Protein AF-A0A0C9XTF6-F1 (afdb_monomer_lite)

Organism: NCBI:txid765257

Secondary structure (DSSP, 8-state):
----HHHHHHHHSPPPPPPPTHHHHTTTS-----------------------------------------------------TTSGGGS-HHHHHHHHHHHHHHHHHHHHT-SS--HHHHHHTHHHHHHHHHHHHHHHTT--PPTTHHHHHHHHHHHHHHHHHHHHHHHHHHHHHHHHHHHTT-S--

Structure (mmCIF, N/CA/C/O backbone):
data_AF-A0A0C9XTF6-F1
#
_entry.id   AF-A0A0C9XTF6-F1
#
loop_
_atom_site.group_PDB
_atom_site.id
_atom_site.type_symbol
_atom_site.label_atom_id
_atom_site.label_alt_id
_atom_site.label_comp_id
_atom_site.label_asym_id
_atom_site.label_entity_id
_atom_site.label_seq_id
_atom_site.pdbx_PDB_ins_code
_atom_site.Cartn_x
_atom_site.Cartn_y
_atom_site.Cartn_z
_atom_site.occupancy
_atom_site.B_iso_or_equiv
_atom_site.auth_seq_id
_atom_site.auth_comp_id
_atom_site.auth_asym_id
_atom_site.auth_atom_id
_atom_site.pdbx_PDB_model_num
ATOM 1 N N . MET A 1 1 ? 44.633 19.145 -16.160 1.00 51.75 1 MET A N 1
ATOM 2 C CA . MET A 1 1 ? 44.221 18.978 -14.750 1.00 51.75 1 MET A CA 1
ATOM 3 C C . MET A 1 1 ? 43.349 17.736 -14.699 1.00 51.75 1 MET A C 1
ATOM 5 O O . MET A 1 1 ? 42.157 17.841 -14.957 1.00 51.75 1 MET A O 1
ATOM 9 N N . ASP A 1 2 ? 43.954 16.570 -14.474 1.00 54.91 2 ASP A N 1
ATOM 10 C CA . ASP A 1 2 ? 43.226 15.300 -14.409 1.00 54.91 2 ASP A CA 1
ATOM 11 C C . ASP A 1 2 ? 42.554 15.157 -13.044 1.00 54.91 2 ASP A C 1
ATOM 13 O O . ASP A 1 2 ? 43.207 15.037 -12.007 1.00 54.91 2 ASP A O 1
ATOM 17 N N . TYR A 1 3 ? 41.225 15.209 -13.042 1.00 59.38 3 TYR A N 1
ATOM 18 C CA . TYR A 1 3 ? 40.410 14.930 -11.868 1.00 59.38 3 TYR A CA 1
ATOM 19 C C . TYR A 1 3 ? 40.175 13.424 -11.776 1.00 59.38 3 TYR A C 1
ATOM 21 O O . TYR A 1 3 ? 39.110 12.929 -12.139 1.00 59.38 3 TYR A O 1
ATOM 29 N N . ASP A 1 4 ? 41.157 12.683 -11.265 1.00 77.31 4 ASP A N 1
ATOM 30 C CA . ASP A 1 4 ? 40.925 11.289 -10.889 1.00 77.31 4 ASP A CA 1
ATOM 31 C C . ASP A 1 4 ? 40.142 11.234 -9.564 1.00 77.31 4 ASP A C 1
ATOM 33 O O . ASP A 1 4 ? 40.674 11.162 -8.448 1.00 77.31 4 ASP A O 1
ATOM 37 N N . VAL A 1 5 ? 38.820 11.327 -9.707 1.00 74.94 5 VAL A N 1
ATOM 38 C CA . VAL A 1 5 ? 37.842 11.236 -8.618 1.00 74.94 5 VAL A CA 1
ATOM 39 C C . VAL A 1 5 ? 37.937 9.880 -7.905 1.00 74.94 5 VAL A C 1
ATOM 41 O O . VAL A 1 5 ? 37.720 9.813 -6.691 1.00 74.94 5 VAL A O 1
ATOM 44 N N . ASN A 1 6 ? 38.337 8.817 -8.613 1.00 70.88 6 ASN A N 1
ATOM 45 C CA . ASN A 1 6 ? 38.471 7.480 -8.042 1.00 70.88 6 ASN A CA 1
ATOM 46 C C . ASN A 1 6 ? 39.688 7.382 -7.123 1.00 70.88 6 ASN A C 1
ATOM 48 O O . ASN A 1 6 ? 39.554 6.885 -6.002 1.00 70.88 6 ASN A O 1
ATOM 52 N N . ALA A 1 7 ? 40.838 7.929 -7.521 1.00 73.00 7 ALA A N 1
ATOM 53 C CA . ALA A 1 7 ? 42.021 7.984 -6.660 1.00 73.00 7 ALA A CA 1
ATOM 54 C C . ALA A 1 7 ? 41.742 8.757 -5.358 1.00 73.00 7 ALA A C 1
ATOM 56 O O . ALA A 1 7 ? 42.128 8.333 -4.262 1.00 73.00 7 ALA A O 1
ATOM 57 N N . ARG A 1 8 ? 40.993 9.864 -5.452 1.00 73.69 8 ARG A N 1
ATOM 58 C CA . ARG A 1 8 ? 40.618 10.686 -4.291 1.00 73.69 8 ARG A CA 1
ATOM 59 C C . ARG A 1 8 ? 39.606 10.003 -3.368 1.00 73.69 8 ARG A C 1
ATOM 61 O O . ARG A 1 8 ? 39.658 10.188 -2.153 1.00 73.69 8 ARG A O 1
ATOM 68 N N . HIS A 1 9 ? 38.683 9.220 -3.921 1.00 75.81 9 HIS A N 1
ATOM 69 C CA . HIS A 1 9 ? 37.749 8.428 -3.124 1.00 75.81 9 HIS A CA 1
ATOM 70 C C . HIS A 1 9 ? 38.474 7.286 -2.396 1.00 75.81 9 HIS A C 1
ATOM 72 O O . HIS A 1 9 ? 38.268 7.074 -1.200 1.00 75.81 9 HIS A O 1
ATOM 78 N N . GLN A 1 10 ? 39.375 6.587 -3.093 1.00 73.94 10 GLN A N 1
ATOM 79 C CA . GLN A 1 10 ? 40.149 5.487 -2.523 1.00 73.94 10 GLN A CA 1
ATOM 80 C C . GLN A 1 10 ? 41.095 5.938 -1.408 1.00 73.94 10 GLN A C 1
ATOM 82 O O . GLN A 1 10 ? 41.309 5.168 -0.479 1.00 73.94 10 GLN A O 1
ATOM 87 N N . SER A 1 11 ? 41.642 7.158 -1.457 1.00 72.50 11 SER A N 1
ATOM 88 C CA . SER A 1 11 ? 42.519 7.673 -0.397 1.00 72.50 11 SER A CA 1
ATOM 89 C C . SER A 1 11 ? 41.767 8.075 0.876 1.00 72.50 11 SER A C 1
ATOM 91 O O . SER A 1 11 ? 42.278 7.857 1.971 1.00 72.50 11 SER A O 1
ATOM 93 N N . ARG A 1 12 ? 40.542 8.610 0.759 1.00 75.06 12 ARG A N 1
ATOM 94 C CA . ARG A 1 12 ? 39.731 9.025 1.923 1.00 75.06 12 ARG A CA 1
ATOM 95 C C . ARG A 1 12 ? 39.052 7.861 2.639 1.00 75.06 12 ARG A C 1
ATOM 97 O O . ARG A 1 12 ? 38.836 7.953 3.841 1.00 75.06 12 ARG A O 1
ATOM 104 N N . ASN A 1 13 ? 38.726 6.789 1.917 1.00 76.62 13 ASN A N 1
ATOM 105 C CA . ASN A 1 13 ? 37.876 5.709 2.424 1.00 76.62 13 ASN A CA 1
ATOM 106 C C . ASN A 1 13 ? 38.614 4.380 2.656 1.00 76.62 13 ASN A C 1
ATOM 108 O O . ASN A 1 13 ? 37.967 3.334 2.761 1.00 76.62 13 ASN A O 1
ATOM 112 N N . ARG A 1 14 ? 39.953 4.378 2.762 1.00 70.00 14 ARG A N 1
ATOM 113 C CA . ARG A 1 14 ? 40.660 3.166 3.203 1.00 70.00 14 ARG A CA 1
ATOM 114 C C . ARG A 1 14 ? 40.270 2.861 4.645 1.00 70.00 14 ARG A C 1
ATOM 116 O O . ARG A 1 14 ? 40.493 3.665 5.546 1.00 70.00 14 ARG A O 1
ATOM 123 N N . ARG A 1 15 ? 39.697 1.677 4.859 1.00 74.12 15 ARG A N 1
ATOM 124 C CA . ARG A 1 15 ? 39.574 1.107 6.202 1.00 74.12 15 ARG A CA 1
ATOM 125 C C . ARG A 1 15 ? 40.988 0.921 6.768 1.00 74.12 15 ARG A C 1
ATOM 127 O O . ARG A 1 15 ? 41.881 0.574 5.992 1.00 74.12 15 ARG A O 1
ATOM 134 N N . PRO A 1 16 ? 41.205 1.122 8.078 1.00 69.50 16 PRO A N 1
ATOM 135 C CA . PRO A 1 16 ? 42.443 0.703 8.716 1.00 69.50 16 PRO A CA 1
ATOM 136 C C . PRO A 1 16 ? 42.706 -0.756 8.348 1.00 69.50 16 PRO A C 1
ATOM 138 O O . PRO A 1 16 ? 41.824 -1.603 8.520 1.00 69.50 16 PRO A O 1
ATOM 141 N N . CYS A 1 17 ? 43.878 -1.038 7.780 1.00 67.31 17 CYS A N 1
ATOM 142 C CA . CYS A 1 17 ? 44.281 -2.418 7.570 1.00 67.31 17 CYS A CA 1
ATOM 143 C C . CYS A 1 17 ? 44.294 -3.111 8.938 1.00 67.31 17 CYS A C 1
ATOM 145 O O . CYS A 1 17 ? 44.789 -2.515 9.902 1.00 67.31 17 CYS A O 1
ATOM 147 N N . PRO A 1 18 ? 43.757 -4.337 9.053 1.00 64.44 18 PRO A N 1
ATOM 148 C CA . PRO A 1 18 ? 43.998 -5.129 10.246 1.00 64.44 18 PRO A CA 1
ATOM 149 C C . PRO A 1 18 ? 45.519 -5.245 10.454 1.00 64.44 18 PRO A C 1
ATOM 151 O O . PRO A 1 18 ? 46.263 -5.261 9.464 1.00 64.44 18 PRO A O 1
ATOM 154 N N . PRO A 1 19 ? 45.994 -5.271 11.711 1.00 70.38 19 PRO A N 1
ATOM 155 C CA . PRO A 1 19 ? 47.417 -5.411 11.993 1.00 70.38 19 PRO A CA 1
ATOM 156 C C . PRO A 1 19 ? 47.971 -6.643 11.274 1.00 70.38 19 PRO A C 1
ATOM 158 O O . PRO A 1 19 ? 47.278 -7.655 11.125 1.00 70.38 19 PRO A O 1
ATOM 161 N N . SER A 1 20 ? 49.209 -6.540 10.787 1.00 62.06 20 SER A N 1
ATOM 162 C CA . SER A 1 20 ? 49.871 -7.653 10.116 1.00 62.06 20 SER A CA 1
ATOM 163 C C . SER A 1 20 ? 49.918 -8.873 11.050 1.00 62.06 20 SER A C 1
ATOM 165 O O . SER A 1 20 ? 50.109 -8.697 12.256 1.00 62.06 20 SER A O 1
ATOM 167 N N . PRO A 1 21 ? 49.787 -10.107 10.527 1.00 59.50 21 PRO A N 1
ATOM 168 C CA . PRO A 1 21 ? 49.774 -11.333 11.337 1.00 59.50 21 PRO A CA 1
ATOM 169 C C . PRO A 1 21 ? 50.987 -11.480 12.265 1.00 59.50 21 PRO A C 1
ATOM 171 O O . PRO A 1 21 ? 50.897 -12.124 13.302 1.00 59.50 21 PRO A O 1
ATOM 174 N N . THR A 1 22 ? 52.097 -10.819 11.931 1.00 58.00 22 THR A N 1
ATOM 175 C CA . THR A 1 22 ? 53.318 -10.730 12.739 1.00 58.00 22 THR A CA 1
ATOM 176 C C . THR A 1 22 ? 53.079 -10.175 14.147 1.00 58.00 22 THR A C 1
ATOM 178 O O . THR A 1 22 ? 53.807 -10.527 15.060 1.00 58.00 22 THR A O 1
ATOM 181 N N . TYR A 1 23 ? 52.045 -9.351 14.352 1.00 56.00 23 TYR A N 1
ATOM 182 C CA . TYR A 1 23 ? 51.725 -8.772 15.664 1.00 56.00 23 TYR A CA 1
ATOM 183 C C . TYR A 1 23 ? 51.076 -9.778 16.635 1.00 56.00 23 TYR A C 1
ATOM 185 O O . TYR A 1 23 ? 50.943 -9.496 17.823 1.00 56.00 23 TYR A O 1
ATOM 193 N N . LEU A 1 24 ? 50.637 -10.945 16.147 1.00 52.25 24 LEU A N 1
ATOM 194 C CA . LEU A 1 24 ? 50.023 -11.982 16.983 1.00 52.25 24 LEU A CA 1
ATOM 195 C C . LEU A 1 24 ? 51.057 -12.953 17.575 1.00 52.25 24 LEU A C 1
ATOM 197 O O . LEU A 1 24 ? 50.807 -13.521 18.638 1.00 52.25 24 LEU A O 1
ATOM 201 N N . GLU A 1 25 ? 52.225 -13.089 16.946 1.00 49.59 25 GLU A N 1
ATOM 202 C CA . GLU A 1 25 ? 53.325 -13.949 17.416 1.00 49.59 25 GLU A CA 1
ATOM 203 C C . GLU A 1 25 ? 53.936 -13.420 18.732 1.00 49.59 25 GLU A C 1
ATOM 205 O O . GLU A 1 25 ? 54.255 -14.198 19.633 1.00 49.59 25 GLU A O 1
ATOM 210 N N . ASP A 1 26 ? 53.964 -12.096 18.919 1.00 47.78 26 ASP A N 1
ATOM 211 C CA . ASP A 1 26 ? 54.495 -11.454 20.134 1.00 47.78 26 ASP A CA 1
ATOM 212 C C . ASP A 1 26 ? 53.592 -11.624 21.373 1.00 47.78 26 ASP A C 1
ATOM 214 O O . ASP A 1 26 ? 53.994 -11.295 22.487 1.00 47.78 26 ASP A O 1
ATOM 218 N N . THR A 1 27 ? 52.377 -12.170 21.224 1.00 49.31 27 THR A N 1
ATOM 219 C CA . THR A 1 27 ? 51.491 -12.464 22.371 1.00 49.31 27 THR A CA 1
ATOM 220 C C . THR A 1 27 ? 51.631 -13.885 22.918 1.00 49.31 27 THR A C 1
ATOM 222 O O . THR A 1 27 ? 51.096 -14.183 23.986 1.00 49.31 27 THR A O 1
ATOM 225 N N . VAL A 1 28 ? 52.375 -14.756 22.226 1.00 53.06 28 VAL A N 1
ATOM 226 C CA . VAL A 1 28 ? 52.620 -16.150 22.642 1.00 53.06 28 VAL A CA 1
ATOM 227 C C . VAL A 1 28 ? 54.013 -16.325 23.270 1.00 53.06 28 VAL A C 1
ATOM 229 O O . VAL A 1 28 ? 54.223 -17.247 24.059 1.00 53.06 28 VAL A O 1
ATOM 232 N N . SER A 1 29 ? 54.943 -15.399 23.023 1.00 48.50 29 SER A N 1
ATOM 233 C CA . SER A 1 29 ? 56.245 -15.347 23.695 1.00 48.50 29 SER A CA 1
ATOM 234 C C . SER A 1 29 ? 56.158 -14.487 24.958 1.00 48.50 29 SER A C 1
ATOM 236 O O . SER A 1 29 ? 56.181 -13.261 24.908 1.00 48.50 29 SER A O 1
ATOM 238 N N . GLY A 1 30 ? 56.016 -15.138 26.112 1.00 52.31 30 GLY A N 1
ATOM 239 C CA . GLY A 1 30 ? 55.885 -14.470 27.399 1.00 52.31 30 GLY A CA 1
ATOM 240 C C . GLY A 1 30 ? 57.085 -13.594 27.762 1.00 52.31 30 GLY A C 1
ATOM 241 O O . GLY A 1 30 ? 58.163 -14.103 28.044 1.00 52.31 30 GLY A O 1
ATOM 242 N N . GLU A 1 31 ? 56.842 -12.295 27.919 1.00 39.69 31 GLU A N 1
ATOM 243 C CA . GLU A 1 31 ? 57.653 -11.434 28.774 1.00 39.69 31 GLU A CA 1
ATOM 244 C C . GLU A 1 31 ? 56.746 -10.511 29.602 1.00 39.69 31 GLU A C 1
ATOM 246 O O . GLU A 1 31 ? 55.901 -9.767 29.103 1.00 39.69 31 GLU A O 1
ATOM 251 N N . LYS A 1 32 ? 56.868 -10.640 30.926 1.00 46.69 32 LYS A N 1
ATOM 252 C CA . LYS A 1 32 ? 56.110 -9.885 31.927 1.00 46.69 32 LYS A CA 1
ATOM 253 C C . LYS A 1 32 ? 56.549 -8.421 31.906 1.00 46.69 32 LYS A C 1
ATOM 255 O O . LYS A 1 32 ? 57.684 -8.133 32.270 1.00 46.69 32 LYS A O 1
ATOM 260 N N . HIS A 1 33 ? 55.618 -7.496 31.674 1.00 38.44 33 HIS A N 1
ATOM 261 C CA . HIS A 1 33 ? 55.797 -6.094 32.060 1.00 38.44 33 HIS A CA 1
ATOM 262 C C . HIS A 1 33 ? 54.637 -5.556 32.914 1.00 38.44 33 HIS A C 1
ATOM 264 O O . HIS A 1 33 ? 53.496 -6.002 32.779 1.00 38.44 33 HIS A O 1
ATOM 270 N N . PRO A 1 34 ? 54.933 -4.650 33.869 1.00 39.91 34 PRO A N 1
ATOM 271 C CA . PRO A 1 34 ? 54.088 -4.413 35.030 1.00 39.91 34 PRO A CA 1
ATOM 272 C C . PRO A 1 34 ? 52.880 -3.530 34.715 1.00 39.91 34 PRO A C 1
ATOM 274 O O . PRO A 1 34 ? 52.977 -2.447 34.137 1.00 39.91 34 PRO A O 1
ATOM 277 N N . SER A 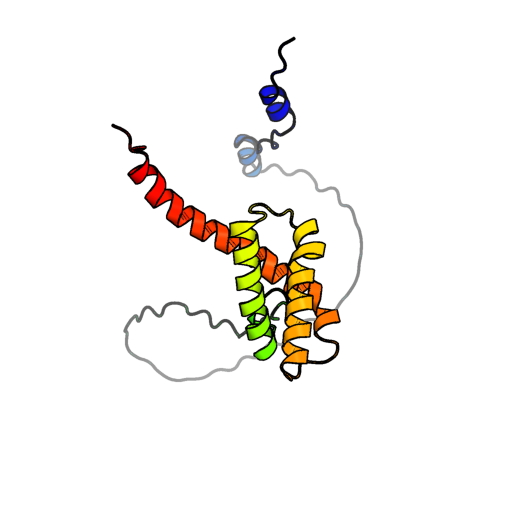1 35 ? 51.729 -3.992 35.191 1.00 35.75 35 SER A N 1
ATOM 278 C CA . SER A 1 35 ? 50.432 -3.336 35.109 1.00 35.75 35 SER A CA 1
ATOM 279 C C . SER A 1 35 ? 50.425 -2.049 35.945 1.00 35.75 35 SER A C 1
ATOM 281 O O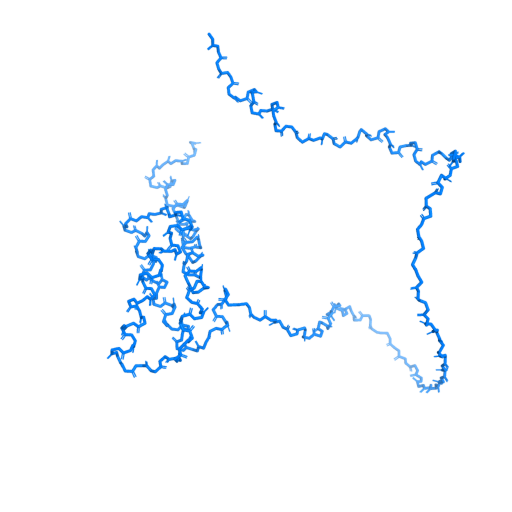 . SER A 1 35 ? 50.508 -2.087 37.176 1.00 35.75 35 SER A O 1
ATOM 283 N N . LYS A 1 36 ? 50.279 -0.888 35.296 1.00 42.84 36 LYS A N 1
ATOM 284 C CA . LYS A 1 36 ? 49.957 0.366 35.992 1.00 42.84 36 LYS A CA 1
ATOM 285 C C . LYS A 1 36 ? 48.475 0.365 36.370 1.00 42.84 36 LYS A C 1
ATOM 287 O O . LYS A 1 36 ? 47.598 0.491 35.523 1.00 42.84 36 LYS A O 1
ATOM 292 N N . LYS A 1 37 ? 48.226 0.209 37.674 1.00 36.38 37 LYS A N 1
ATOM 293 C CA . LYS A 1 37 ? 46.937 0.420 38.345 1.00 36.38 37 LYS A CA 1
ATOM 294 C C . LYS A 1 37 ? 46.408 1.829 38.061 1.00 36.38 37 LYS A C 1
ATOM 296 O O . LYS A 1 37 ? 47.071 2.804 38.403 1.00 36.38 37 LYS A O 1
ATOM 301 N N . LEU A 1 38 ? 45.167 1.923 37.594 1.00 34.56 38 LEU A N 1
ATOM 302 C CA . LEU A 1 38 ? 44.297 3.064 37.869 1.00 34.56 38 LEU A CA 1
ATOM 303 C C . LEU A 1 38 ? 43.118 2.547 38.694 1.00 34.56 38 LEU A C 1
ATOM 305 O O . LEU A 1 38 ? 42.338 1.709 38.252 1.00 34.56 38 LEU A O 1
ATOM 309 N N . ARG A 1 39 ? 43.082 2.989 39.955 1.00 34.00 39 ARG A N 1
ATOM 310 C CA . ARG A 1 39 ? 41.998 2.750 40.908 1.00 34.00 39 ARG A CA 1
ATOM 311 C C . ARG A 1 39 ? 40.767 3.549 40.486 1.00 34.00 39 ARG A C 1
ATOM 313 O O . ARG A 1 39 ? 40.888 4.735 40.204 1.00 34.00 39 ARG A O 1
ATOM 320 N N . SER A 1 40 ? 39.595 2.938 40.596 1.00 33.69 40 SER A N 1
ATOM 321 C CA . SER A 1 40 ? 38.348 3.636 40.911 1.00 33.69 40 SER A CA 1
ATOM 322 C C . SER A 1 40 ? 37.420 2.656 41.629 1.00 33.69 40 SER A C 1
ATOM 324 O O . SER A 1 40 ? 37.159 1.563 41.131 1.00 33.69 40 SER A O 1
ATOM 326 N N . ASN A 1 41 ? 37.023 3.026 42.845 1.00 32.22 41 ASN A N 1
ATOM 327 C CA . ASN A 1 41 ? 36.171 2.266 43.754 1.00 32.22 41 ASN A CA 1
ATOM 328 C C . ASN A 1 41 ? 34.698 2.511 43.410 1.00 32.22 41 ASN A C 1
ATOM 330 O O . ASN A 1 41 ? 34.306 3.672 43.383 1.00 32.22 41 ASN A O 1
ATOM 334 N N . VAL A 1 42 ? 33.871 1.465 43.317 1.00 33.41 42 VAL A N 1
ATOM 335 C CA . VAL A 1 42 ? 32.454 1.531 43.720 1.00 33.41 42 VAL A CA 1
ATOM 336 C C . VAL A 1 42 ? 32.061 0.201 44.373 1.00 33.41 42 VAL A C 1
ATOM 338 O O . VAL A 1 42 ? 32.376 -0.879 43.882 1.00 33.41 42 VAL A O 1
ATOM 341 N N . VAL A 1 43 ? 31.427 0.338 45.533 1.00 32.94 43 VAL A N 1
ATOM 342 C CA . VAL A 1 43 ? 30.951 -0.668 46.491 1.00 32.94 43 VAL A CA 1
ATOM 343 C C . VAL A 1 43 ? 29.559 -1.180 46.100 1.00 32.94 43 VAL A C 1
ATOM 345 O O . VAL A 1 43 ? 28.731 -0.369 45.703 1.00 32.94 43 VAL A O 1
ATOM 348 N N . SER A 1 44 ? 29.299 -2.484 46.276 1.00 35.03 44 SER A N 1
ATOM 349 C CA . SER A 1 44 ? 28.092 -3.092 46.903 1.00 35.03 44 SER A CA 1
ATOM 350 C C . SER A 1 44 ? 28.119 -4.612 46.624 1.00 35.03 44 SER A C 1
ATOM 352 O O . SER A 1 44 ? 28.111 -5.011 45.466 1.00 35.03 44 SER A O 1
ATOM 354 N N . GLN A 1 45 ? 28.515 -5.488 47.554 1.00 31.17 45 GLN A N 1
ATOM 355 C CA . GLN A 1 45 ? 27.740 -6.143 48.627 1.00 31.17 45 GLN A CA 1
ATOM 356 C C . GLN A 1 45 ? 26.554 -7.033 48.181 1.00 31.17 45 GLN A C 1
ATOM 358 O O . GLN A 1 45 ? 25.751 -6.643 47.343 1.00 31.17 45 GLN A O 1
ATOM 363 N N . VAL A 1 46 ? 26.442 -8.174 48.887 1.00 33.22 46 VAL A N 1
ATOM 364 C CA . VAL A 1 46 ? 25.343 -9.169 48.995 1.00 33.22 46 VAL A CA 1
ATOM 365 C C . VAL A 1 46 ? 25.511 -10.419 48.103 1.00 33.22 46 VAL A C 1
ATOM 367 O O . VAL A 1 46 ? 25.271 -10.372 46.907 1.00 33.22 46 VAL A O 1
ATOM 370 N N . GLN A 1 47 ? 26.151 -11.508 48.554 1.00 33.72 47 GLN A N 1
ATOM 371 C CA . GLN A 1 47 ? 25.790 -12.549 49.549 1.00 33.72 47 GLN A CA 1
ATOM 372 C C . GLN A 1 47 ? 25.321 -13.828 48.840 1.00 33.72 47 GLN A C 1
ATOM 374 O O . GLN A 1 47 ? 24.265 -13.868 48.220 1.00 33.72 47 GLN A O 1
ATOM 379 N N . GLY A 1 48 ? 26.144 -14.873 48.929 1.00 28.17 48 GLY A N 1
ATOM 380 C CA . GLY A 1 48 ? 25.803 -16.210 48.460 1.00 28.17 48 GLY A CA 1
ATOM 381 C C . GLY A 1 48 ? 25.118 -17.069 49.525 1.00 28.17 48 GLY A C 1
ATOM 382 O O . GLY A 1 48 ? 24.928 -16.634 50.662 1.00 28.17 48 GLY A O 1
ATOM 383 N N . ARG A 1 49 ? 24.915 -18.335 49.121 1.00 28.31 49 ARG A N 1
ATOM 384 C CA . ARG A 1 49 ? 24.676 -19.559 49.915 1.00 28.31 49 ARG A CA 1
ATOM 385 C C . ARG A 1 49 ? 23.218 -20.047 49.950 1.00 28.31 49 ARG A C 1
ATOM 387 O O . ARG A 1 49 ? 22.387 -19.458 50.624 1.00 28.31 49 ARG A O 1
ATOM 394 N N . LEU A 1 50 ? 22.959 -21.207 49.335 1.00 30.23 50 LEU A N 1
ATOM 395 C CA . LEU A 1 50 ? 22.805 -22.483 50.058 1.00 30.23 50 LEU A CA 1
ATOM 396 C C . LEU A 1 50 ? 22.693 -23.683 49.095 1.00 30.23 50 LEU A C 1
ATOM 398 O O . LEU A 1 50 ? 21.927 -23.669 48.139 1.00 30.23 50 LEU A O 1
ATOM 402 N N . HIS A 1 51 ? 23.501 -24.702 49.396 1.00 30.91 51 HIS A N 1
ATOM 403 C CA . HIS A 1 51 ? 23.361 -26.098 48.980 1.00 30.91 51 HIS A CA 1
ATOM 404 C C . HIS A 1 51 ? 22.142 -26.737 49.667 1.00 30.91 51 HIS A C 1
ATOM 406 O O . HIS A 1 51 ? 21.896 -26.424 50.830 1.00 30.91 51 HIS A O 1
ATOM 412 N N . SER A 1 52 ? 21.495 -27.710 49.020 1.00 34.16 52 SER A N 1
ATOM 413 C CA . SER A 1 52 ? 21.209 -29.007 49.654 1.00 34.16 52 SER A CA 1
ATOM 414 C C . SER A 1 52 ? 20.901 -30.064 48.596 1.00 34.16 52 SER A C 1
ATOM 416 O O . SER A 1 52 ? 20.165 -29.817 47.644 1.00 34.16 52 SER A O 1
ATOM 418 N N . GLU A 1 53 ? 21.522 -31.216 48.793 1.00 36.03 53 GLU A N 1
ATOM 419 C CA . GLU A 1 53 ? 21.392 -32.474 48.067 1.00 36.03 53 GLU A CA 1
ATOM 420 C C . GLU A 1 53 ? 20.178 -33.248 48.604 1.00 36.03 53 GLU A C 1
ATOM 422 O O . GLU A 1 53 ? 19.823 -33.044 49.764 1.00 36.03 53 GLU A O 1
ATOM 427 N N . GLU A 1 54 ? 19.564 -34.117 47.792 1.00 34.00 54 GLU A N 1
ATOM 428 C CA . GLU A 1 54 ? 19.234 -35.502 48.177 1.00 34.00 54 GLU A CA 1
ATOM 429 C C . GLU A 1 54 ? 18.651 -36.314 47.008 1.00 34.00 54 GLU A C 1
ATOM 431 O O . GLU A 1 54 ? 18.155 -35.789 46.012 1.00 34.00 54 GLU A O 1
ATOM 436 N N . ASP A 1 55 ? 18.816 -37.620 47.160 1.00 30.89 55 ASP A N 1
ATOM 437 C CA . ASP A 1 55 ? 19.046 -38.664 46.168 1.00 30.89 55 ASP A CA 1
ATOM 438 C C . ASP A 1 55 ? 17.873 -39.671 46.127 1.00 30.89 55 ASP A C 1
ATOM 440 O O . ASP A 1 55 ? 17.049 -39.689 47.042 1.00 30.89 55 ASP A O 1
ATOM 444 N N . CYS A 1 56 ? 17.864 -40.544 45.109 1.00 33.84 56 CYS A N 1
ATOM 445 C CA . CYS A 1 56 ? 17.427 -41.959 45.113 1.00 33.84 56 CYS A CA 1
ATOM 446 C C . CYS A 1 56 ? 16.554 -42.419 43.919 1.00 33.84 56 CYS A C 1
ATOM 448 O O . CYS A 1 56 ? 15.348 -42.194 43.866 1.00 33.84 56 CYS A O 1
ATOM 450 N N . SER A 1 57 ? 17.187 -43.289 43.118 1.00 32.75 57 SER A N 1
ATOM 451 C CA . SER A 1 57 ? 16.754 -44.669 42.799 1.00 32.75 57 SER A CA 1
ATOM 452 C C . SER A 1 57 ? 15.774 -44.930 41.640 1.00 32.75 57 SER A C 1
ATOM 454 O O . SER A 1 57 ? 14.625 -44.497 41.652 1.00 32.75 57 SER A O 1
ATOM 456 N N . GLY A 1 58 ? 16.212 -45.765 40.682 1.00 32.53 58 GLY A N 1
ATOM 457 C CA . GLY A 1 58 ? 15.343 -46.392 39.676 1.00 32.53 58 GLY A CA 1
ATOM 458 C C . GLY A 1 58 ? 16.058 -46.956 38.439 1.00 32.53 58 GLY A C 1
ATOM 459 O O . GLY A 1 58 ? 16.085 -46.312 37.403 1.00 32.53 58 GLY A O 1
ATOM 460 N N . ASP A 1 59 ? 16.609 -48.154 38.614 1.00 28.22 59 ASP A N 1
ATOM 461 C CA . ASP A 1 59 ? 17.256 -49.145 37.733 1.00 28.22 59 ASP A CA 1
ATOM 462 C C . ASP A 1 59 ? 17.096 -49.147 36.178 1.00 28.22 59 ASP A C 1
ATOM 464 O O . ASP A 1 59 ? 16.166 -48.643 35.555 1.00 28.22 59 ASP A O 1
ATOM 468 N N . SER A 1 60 ? 18.088 -49.818 35.596 1.00 35.75 60 SER A N 1
ATOM 469 C CA . SER A 1 60 ? 18.613 -49.990 34.241 1.00 35.75 60 SER A CA 1
ATOM 470 C C . SER A 1 60 ? 17.723 -50.728 33.222 1.00 35.75 60 SER A C 1
ATOM 472 O O . SER A 1 60 ? 17.132 -51.756 33.527 1.00 35.75 60 SER A O 1
ATOM 474 N N . THR A 1 61 ? 17.773 -50.341 31.937 1.00 31.58 61 THR A N 1
ATOM 475 C CA . THR A 1 61 ? 18.499 -51.063 30.857 1.00 31.58 61 THR A CA 1
ATOM 476 C C . THR A 1 61 ? 18.042 -50.688 29.435 1.00 31.58 61 THR A C 1
ATOM 478 O O . THR A 1 61 ? 16.867 -50.523 29.122 1.00 31.58 61 THR A O 1
ATOM 481 N N . SER A 1 62 ? 19.038 -50.734 28.547 1.00 33.25 62 SER A N 1
ATOM 482 C CA . SER A 1 62 ? 18.979 -51.033 27.110 1.00 33.25 62 SER A CA 1
ATOM 483 C C . SER A 1 62 ? 19.041 -49.868 26.112 1.00 33.25 62 SER A C 1
ATOM 485 O O . SER A 1 62 ? 18.356 -48.853 26.171 1.00 33.25 62 SER A O 1
ATOM 487 N N . LEU A 1 63 ? 19.993 -50.068 25.205 1.00 38.94 63 LEU A N 1
ATOM 488 C CA . LEU A 1 63 ? 20.576 -49.167 24.232 1.00 38.94 63 LEU A CA 1
ATOM 489 C C . LEU A 1 63 ? 19.689 -49.035 22.992 1.00 38.94 63 LEU A C 1
ATOM 491 O O . LEU A 1 63 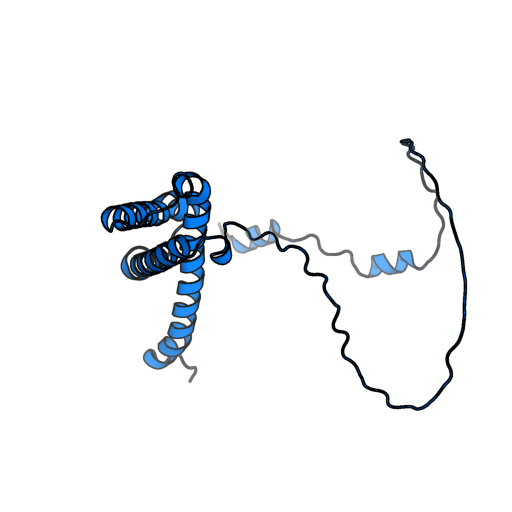? 19.555 -50.007 22.258 1.00 38.94 63 LEU A O 1
ATOM 495 N N . VAL A 1 64 ? 19.240 -47.822 22.664 1.00 37.59 64 VAL A N 1
ATOM 496 C CA . VAL A 1 64 ? 19.118 -47.372 21.267 1.00 37.59 64 VAL A CA 1
ATOM 497 C C . VAL A 1 64 ? 19.479 -45.888 21.227 1.00 37.59 64 VAL A C 1
ATOM 499 O O . VAL A 1 64 ? 18.806 -45.048 21.818 1.00 37.59 64 VAL A O 1
ATOM 502 N N . SER A 1 65 ? 20.586 -45.564 20.555 1.00 40.09 65 SER A N 1
ATOM 503 C CA . SER A 1 65 ? 21.046 -44.190 20.340 1.00 40.09 65 SER A CA 1
ATOM 504 C C . SER A 1 65 ? 20.120 -43.492 19.341 1.00 40.09 65 SER A C 1
ATOM 506 O O . SER A 1 65 ? 20.375 -43.434 18.140 1.00 40.09 65 SER A O 1
ATOM 508 N N . GLU A 1 66 ? 19.003 -42.984 19.849 1.00 36.44 66 GLU A N 1
ATOM 509 C CA . GLU A 1 66 ? 18.108 -42.095 19.128 1.00 36.44 66 GLU A CA 1
ATOM 510 C C . GLU A 1 66 ? 18.787 -40.718 19.078 1.00 36.44 66 GLU A C 1
ATOM 512 O O . GLU A 1 66 ? 18.885 -40.011 20.084 1.00 36.44 66 GLU A O 1
ATOM 517 N N . ARG A 1 67 ? 19.325 -40.334 17.912 1.00 44.62 67 ARG A N 1
ATOM 518 C CA . ARG A 1 67 ? 19.840 -38.976 17.675 1.00 44.62 67 ARG A CA 1
ATOM 519 C C . ARG A 1 67 ? 18.672 -37.988 17.703 1.00 44.62 67 ARG A C 1
ATOM 521 O O . ARG A 1 67 ? 18.196 -37.538 16.664 1.00 44.62 67 ARG A O 1
ATOM 528 N N . ARG A 1 68 ? 18.209 -37.637 18.903 1.00 39.75 68 ARG A N 1
ATOM 529 C CA . ARG A 1 68 ? 17.278 -36.533 19.122 1.00 39.75 68 ARG A CA 1
ATOM 530 C C . ARG A 1 68 ? 18.008 -35.238 18.807 1.00 39.75 68 ARG A C 1
ATOM 532 O O . ARG A 1 68 ? 18.891 -34.801 19.544 1.00 39.75 68 ARG A O 1
ATOM 539 N N . GLY A 1 69 ? 17.640 -34.647 17.671 1.00 44.12 69 GLY A N 1
ATOM 540 C CA . GLY A 1 69 ? 17.978 -33.272 17.346 1.00 44.12 69 GLY A CA 1
ATOM 541 C C . GLY A 1 69 ? 17.636 -32.388 18.539 1.00 44.12 69 GLY A C 1
ATOM 542 O O . GLY A 1 69 ? 16.541 -32.477 19.098 1.00 44.12 69 GLY A O 1
ATOM 543 N N . LYS A 1 70 ? 18.610 -31.582 18.959 1.00 45.25 70 LYS A N 1
ATOM 544 C CA . LYS A 1 70 ? 18.454 -30.571 20.000 1.00 45.25 70 LYS A CA 1
ATOM 545 C C . LYS A 1 70 ? 17.431 -29.541 19.521 1.00 45.25 70 LYS A C 1
ATOM 547 O O . LYS A 1 70 ? 17.798 -28.507 18.977 1.00 45.25 70 LYS A O 1
ATOM 552 N N . TYR A 1 71 ? 16.149 -29.817 19.726 1.00 44.91 71 TYR A N 1
ATOM 553 C CA . TYR A 1 71 ? 15.160 -28.762 19.837 1.00 44.91 71 TYR A CA 1
ATOM 554 C C . TYR A 1 71 ? 15.461 -28.060 21.153 1.00 44.91 71 TYR A C 1
ATOM 556 O O . TYR A 1 71 ? 15.102 -28.532 22.233 1.00 44.91 71 TYR A O 1
ATOM 564 N N . SER A 1 72 ? 16.182 -26.946 21.072 1.00 54.28 72 SER A N 1
ATOM 565 C CA . SER A 1 72 ? 16.111 -25.940 22.114 1.00 54.28 72 SER A CA 1
ATOM 566 C C . SER A 1 72 ? 14.632 -25.593 22.265 1.00 54.28 72 SER A C 1
ATOM 568 O O . SER A 1 72 ? 14.022 -25.002 21.377 1.00 54.28 72 SER A O 1
ATOM 570 N N . ARG A 1 73 ? 14.037 -26.007 23.388 1.00 46.81 73 ARG A N 1
ATOM 571 C CA . ARG A 1 73 ? 12.829 -25.379 23.914 1.00 46.81 73 ARG A CA 1
ATOM 572 C C . ARG A 1 73 ? 13.191 -23.917 24.144 1.00 46.81 73 ARG A C 1
ATOM 574 O O . ARG A 1 73 ? 13.677 -23.552 25.208 1.00 46.81 73 ARG A O 1
ATOM 581 N N . THR A 1 74 ? 13.007 -23.086 23.128 1.00 48.00 74 THR A N 1
ATOM 582 C CA . THR A 1 74 ? 12.825 -21.663 23.340 1.00 48.00 74 THR A CA 1
ATOM 583 C C . THR A 1 74 ? 11.517 -21.545 24.103 1.00 48.00 74 THR A C 1
ATOM 585 O O . THR A 1 74 ? 10.425 -21.735 23.567 1.00 48.00 74 THR A O 1
ATOM 588 N N . THR A 1 75 ? 11.628 -21.299 25.407 1.00 49.44 75 THR A N 1
ATOM 589 C CA . THR A 1 75 ? 10.585 -20.623 26.173 1.00 49.44 75 THR A CA 1
ATOM 590 C C . THR A 1 75 ? 10.080 -19.501 25.275 1.00 49.44 75 THR A C 1
ATOM 592 O O . THR A 1 75 ? 10.909 -18.758 24.745 1.00 49.44 75 THR A O 1
ATOM 595 N N . LYS A 1 76 ? 8.769 -19.438 25.006 1.00 53.47 76 LYS A N 1
ATOM 596 C CA . LYS A 1 76 ? 8.183 -18.341 24.232 1.00 53.47 76 LYS A CA 1
ATOM 597 C C . LYS A 1 76 ? 8.526 -17.057 24.981 1.00 53.47 76 LYS A C 1
ATOM 599 O O . LYS A 1 76 ? 7.845 -16.704 25.935 1.00 53.47 76 LYS A O 1
ATOM 604 N N . ALA A 1 77 ? 9.637 -16.425 24.610 1.00 57.00 77 ALA A N 1
ATOM 605 C CA . ALA A 1 77 ? 9.865 -15.038 24.932 1.00 57.00 77 ALA A CA 1
ATOM 606 C C . ALA A 1 77 ? 8.645 -14.333 24.361 1.00 57.00 77 ALA A C 1
ATOM 608 O O . ALA A 1 77 ? 8.291 -14.577 23.205 1.00 57.00 77 ALA A O 1
ATOM 609 N N . ASP A 1 78 ? 7.955 -13.579 25.201 1.00 56.59 78 ASP A N 1
ATOM 610 C CA . ASP A 1 78 ? 6.855 -12.741 24.769 1.00 56.59 78 ASP A CA 1
ATOM 611 C C . ASP A 1 78 ? 7.419 -11.800 23.697 1.00 56.59 78 ASP A C 1
ATOM 613 O O . ASP A 1 78 ? 8.198 -10.887 23.984 1.00 56.59 78 ASP A O 1
ATOM 617 N N . VAL A 1 79 ? 7.203 -12.148 22.424 1.00 66.50 79 VAL A N 1
ATOM 618 C CA . VAL A 1 79 ? 7.762 -11.395 21.307 1.00 66.50 79 VAL A CA 1
ATOM 619 C C . VAL A 1 79 ? 6.930 -10.134 21.240 1.00 66.50 79 VAL A C 1
ATOM 621 O O . VAL A 1 79 ? 5.824 -10.153 20.708 1.00 66.50 79 VAL A O 1
ATOM 624 N N . VAL A 1 80 ? 7.464 -9.046 21.791 1.00 74.00 80 VAL A N 1
ATOM 625 C CA . VAL A 1 80 ? 6.846 -7.723 21.705 1.00 74.00 80 VAL A CA 1
ATOM 626 C C . VAL A 1 80 ? 6.677 -7.378 20.225 1.00 74.00 80 VAL A C 1
ATOM 628 O O . VAL A 1 80 ? 7.643 -7.063 19.522 1.00 74.00 80 VAL A O 1
ATOM 631 N N . VAL A 1 81 ? 5.444 -7.494 19.731 1.00 76.56 81 VAL A N 1
ATOM 632 C CA . VAL A 1 81 ? 5.110 -7.229 18.332 1.00 76.56 81 VAL A CA 1
ATOM 633 C C . VAL A 1 81 ? 5.257 -5.731 18.092 1.00 76.56 81 VAL A C 1
ATOM 635 O O . VAL A 1 81 ? 4.651 -4.910 18.777 1.00 76.56 81 VAL A O 1
ATOM 638 N N . ARG A 1 82 ? 6.107 -5.351 17.133 1.00 84.00 82 ARG A N 1
ATOM 639 C CA . ARG A 1 82 ? 6.364 -3.937 16.839 1.00 84.00 82 ARG A CA 1
ATOM 640 C C . ARG A 1 82 ? 5.265 -3.375 15.927 1.00 84.00 82 ARG A C 1
ATOM 642 O O . ARG A 1 82 ? 4.909 -4.053 14.959 1.00 84.00 82 ARG A O 1
ATOM 649 N N . PRO A 1 83 ? 4.862 -2.100 16.100 1.00 83.81 83 PRO A N 1
ATOM 650 C CA . PRO A 1 83 ? 3.905 -1.412 15.222 1.00 83.81 83 PRO A CA 1
ATOM 651 C C . PRO A 1 83 ? 4.315 -1.313 13.747 1.00 83.81 83 PRO A C 1
ATOM 653 O O . PRO A 1 83 ? 3.560 -0.837 12.913 1.00 83.81 83 PRO A O 1
ATOM 656 N N . THR A 1 84 ? 5.527 -1.737 13.396 1.00 84.25 84 THR A N 1
ATOM 657 C CA . THR A 1 84 ? 6.027 -1.798 12.018 1.00 84.25 84 THR A CA 1
ATOM 658 C C . THR A 1 84 ? 5.677 -3.108 11.309 1.00 84.25 84 THR A C 1
ATOM 660 O O . THR A 1 84 ? 6.140 -3.340 10.195 1.00 84.25 84 THR A O 1
ATOM 663 N N . THR A 1 85 ? 4.920 -3.995 11.955 1.00 87.69 85 THR A N 1
ATOM 664 C CA . THR A 1 85 ? 4.498 -5.286 11.401 1.00 87.69 85 THR A CA 1
ATOM 665 C C . THR A 1 85 ? 2.980 -5.361 11.355 1.00 87.69 85 THR A C 1
ATOM 667 O O . THR A 1 85 ? 2.325 -4.914 12.288 1.00 87.69 85 THR A O 1
ATOM 670 N N . LEU A 1 86 ? 2.413 -5.948 10.294 1.00 89.06 86 LEU A N 1
ATOM 671 C CA . LEU A 1 86 ? 0.954 -6.074 10.157 1.00 89.06 86 LEU A CA 1
ATOM 672 C C . LEU A 1 86 ? 0.317 -6.843 11.324 1.00 89.06 86 LEU A C 1
ATOM 674 O O . LEU A 1 86 ? -0.775 -6.496 11.740 1.00 89.06 86 LEU A O 1
ATOM 678 N N . ALA A 1 87 ? 1.025 -7.814 11.908 1.00 88.94 87 ALA A N 1
ATOM 679 C CA . ALA A 1 87 ? 0.548 -8.592 13.053 1.00 88.94 87 ALA A CA 1
ATOM 680 C C . ALA A 1 87 ? 0.286 -7.760 14.325 1.00 88.94 87 ALA A C 1
ATOM 682 O O . ALA A 1 87 ? -0.352 -8.259 15.245 1.00 88.94 87 ALA A O 1
ATOM 683 N N . PHE A 1 88 ? 0.784 -6.519 14.394 1.00 92.06 88 PHE A N 1
ATOM 684 C CA . PHE A 1 88 ? 0.458 -5.584 15.473 1.00 92.06 88 PHE A CA 1
ATOM 685 C C . PHE A 1 88 ? -0.988 -5.076 15.390 1.00 92.06 88 PHE A C 1
ATOM 687 O O . PHE A 1 88 ? -1.575 -4.704 16.398 1.00 92.06 88 PHE A O 1
ATOM 694 N N . PHE A 1 89 ? -1.549 -5.021 14.185 1.00 93.19 89 PHE A N 1
ATOM 695 C CA . PHE A 1 89 ? -2.798 -4.330 13.907 1.00 93.19 89 PHE A CA 1
ATOM 696 C C . PHE A 1 89 ? -3.991 -5.278 14.006 1.00 93.19 89 PHE A C 1
ATOM 698 O O . PHE A 1 89 ? -3.920 -6.432 13.580 1.00 93.19 89 PHE A O 1
ATOM 705 N N . GLY A 1 90 ? -5.117 -4.768 14.510 1.00 94.25 90 GLY A N 1
ATOM 706 C CA . GLY A 1 90 ? -6.382 -5.500 14.502 1.00 94.25 90 GLY A CA 1
ATOM 707 C C . GLY A 1 90 ? -6.828 -5.893 13.080 1.00 94.25 90 GLY A C 1
ATOM 708 O O . GLY A 1 90 ? -6.352 -5.318 12.095 1.00 94.25 90 GLY A O 1
ATOM 709 N N . PRO A 1 91 ? -7.760 -6.853 12.928 1.00 95.31 91 PRO A N 1
ATOM 710 C CA . PRO A 1 91 ? -8.165 -7.372 11.618 1.00 95.31 91 PRO A CA 1
ATOM 711 C C . PRO A 1 91 ? -8.657 -6.299 10.639 1.00 95.31 91 PRO A C 1
ATOM 713 O O . PRO A 1 91 ? -8.314 -6.338 9.457 1.00 95.31 91 PRO A O 1
ATOM 716 N N . LEU A 1 92 ? -9.422 -5.318 11.129 1.00 96.31 92 LEU A N 1
ATOM 717 C CA . LEU A 1 92 ? -9.952 -4.235 10.301 1.00 96.31 92 LEU A CA 1
ATOM 718 C C . LEU A 1 92 ? -8.830 -3.322 9.781 1.00 96.31 92 LEU A C 1
ATOM 720 O O . LEU A 1 92 ? -8.756 -3.052 8.583 1.00 96.31 92 LEU A O 1
ATOM 724 N N . TRP A 1 93 ? -7.893 -2.949 10.656 1.00 97.00 93 TRP A N 1
ATOM 725 C CA . TRP A 1 93 ? -6.687 -2.207 10.288 1.00 97.00 93 TRP A CA 1
ATOM 726 C C . TRP A 1 93 ? -5.799 -2.986 9.314 1.00 97.00 93 TRP A C 1
ATOM 728 O O . TRP A 1 93 ? -5.268 -2.404 8.373 1.00 97.00 93 TRP A O 1
ATOM 738 N N . CYS A 1 94 ? -5.663 -4.304 9.482 1.00 96.31 94 CYS A N 1
ATOM 739 C CA . CYS A 1 94 ? -4.941 -5.149 8.530 1.00 96.31 94 CYS A CA 1
ATOM 740 C C . CYS A 1 94 ? -5.571 -5.113 7.133 1.00 96.31 94 CYS A C 1
ATOM 742 O O . CYS A 1 94 ? -4.845 -5.020 6.142 1.00 96.31 94 CYS A O 1
ATOM 744 N N . LYS A 1 95 ? -6.906 -5.171 7.047 1.00 97.06 95 LYS A N 1
ATOM 745 C CA . LYS A 1 95 ? -7.636 -5.080 5.777 1.00 97.06 95 LYS A CA 1
ATOM 746 C C . LYS A 1 95 ? -7.418 -3.718 5.112 1.00 97.06 95 LYS A C 1
ATOM 748 O O . LYS A 1 95 ? -7.012 -3.673 3.951 1.00 97.06 95 LYS A O 1
ATOM 753 N N . LEU A 1 96 ? -7.574 -2.637 5.880 1.00 97.81 96 LEU A N 1
ATOM 754 C CA . LEU A 1 96 ? -7.317 -1.268 5.429 1.00 97.81 96 LEU A CA 1
ATOM 755 C C . LEU A 1 96 ? -5.886 -1.119 4.903 1.00 97.81 96 LEU A C 1
ATOM 757 O O . LEU A 1 96 ? -5.681 -0.644 3.789 1.00 97.81 96 LEU A O 1
ATOM 761 N N . LEU A 1 97 ? -4.890 -1.577 5.666 1.00 97.94 97 LEU A N 1
ATOM 762 C CA . LEU A 1 97 ? -3.482 -1.524 5.267 1.00 97.94 97 LEU A CA 1
ATOM 763 C C . LEU A 1 97 ? -3.190 -2.385 4.034 1.00 97.94 97 LEU A C 1
ATOM 765 O O . LEU A 1 97 ? -2.322 -2.026 3.243 1.00 97.94 97 LEU A O 1
ATOM 769 N N . GLY A 1 98 ? -3.900 -3.498 3.844 1.00 97.69 98 GLY A N 1
ATOM 770 C CA . GLY A 1 98 ? -3.820 -4.310 2.630 1.00 97.69 98 GLY A CA 1
ATOM 771 C C . GLY A 1 98 ? -4.285 -3.548 1.386 1.00 97.69 98 GLY A C 1
ATOM 772 O O . GLY A 1 98 ? -3.572 -3.514 0.385 1.00 97.69 98 GLY A O 1
ATOM 773 N N . GLU A 1 99 ? -5.436 -2.877 1.464 1.00 98.19 99 GLU A N 1
ATOM 774 C CA . GLU A 1 99 ? -5.941 -2.017 0.382 1.00 98.19 99 GLU A CA 1
ATOM 775 C C . GLU A 1 99 ? -5.018 -0.813 0.134 1.00 98.19 99 GLU A C 1
ATOM 777 O O . GLU A 1 99 ? -4.689 -0.495 -1.011 1.00 98.19 99 GLU A O 1
ATOM 782 N N . ALA A 1 100 ? -4.529 -0.185 1.204 1.00 98.31 100 ALA A N 1
ATOM 783 C CA . ALA A 1 100 ? -3.604 0.940 1.133 1.00 98.31 100 ALA A CA 1
ATOM 784 C C . ALA A 1 100 ? -2.273 0.553 0.461 1.00 98.31 100 ALA A C 1
ATOM 786 O O . ALA A 1 100 ? -1.751 1.299 -0.367 1.00 98.31 100 ALA A O 1
ATOM 787 N N . LYS A 1 101 ? -1.742 -0.640 0.760 1.00 97.94 101 LYS A N 1
ATOM 788 C CA . LYS A 1 101 ? -0.567 -1.197 0.076 1.00 97.94 101 LYS A CA 1
ATOM 789 C C . LYS A 1 101 ? -0.808 -1.367 -1.416 1.00 97.94 101 LYS A C 1
ATOM 791 O O . LYS A 1 101 ? 0.025 -0.932 -2.201 1.00 97.94 101 LYS A O 1
ATOM 796 N N . ALA A 1 102 ? -1.942 -1.943 -1.812 1.00 98.00 102 ALA A N 1
ATOM 797 C CA . ALA A 1 102 ? -2.271 -2.117 -3.225 1.00 98.00 102 ALA A CA 1
ATOM 798 C C . ALA A 1 102 ? -2.331 -0.766 -3.965 1.00 98.00 102 ALA A C 1
ATOM 800 O O . ALA A 1 102 ? -1.776 -0.633 -5.055 1.00 98.00 102 ALA A O 1
ATOM 801 N N . ARG A 1 103 ? -2.923 0.264 -3.344 1.00 97.88 103 ARG A N 1
ATOM 802 C CA . ARG A 1 103 ? -2.921 1.636 -3.885 1.00 97.88 103 ARG A CA 1
ATOM 803 C C . ARG A 1 103 ? -1.514 2.218 -3.996 1.00 97.88 103 ARG A C 1
ATOM 805 O O . ARG A 1 103 ? -1.174 2.802 -5.019 1.00 97.88 103 ARG A O 1
ATOM 812 N N . MET A 1 104 ? -0.682 2.019 -2.978 1.00 97.81 104 MET A N 1
ATOM 813 C CA . MET A 1 104 ? 0.704 2.482 -2.993 1.00 97.81 104 MET A CA 1
ATOM 814 C C . MET A 1 104 ? 1.529 1.787 -4.086 1.00 97.81 104 MET A C 1
ATOM 816 O O . MET A 1 104 ? 2.298 2.436 -4.789 1.00 97.81 104 MET A O 1
ATOM 820 N N . GLN A 1 105 ? 1.356 0.476 -4.266 1.00 97.44 105 GLN A N 1
ATOM 821 C CA . GLN A 1 105 ? 2.002 -0.280 -5.341 1.00 97.44 105 GLN A CA 1
ATOM 822 C C . GLN A 1 105 ? 1.584 0.238 -6.718 1.00 97.44 105 GLN A C 1
ATOM 824 O O . GLN A 1 105 ? 2.443 0.421 -7.578 1.00 97.44 105 GLN A O 1
ATOM 829 N N . LEU A 1 106 ? 0.290 0.521 -6.912 1.00 97.06 106 LEU A N 1
ATOM 830 C CA . LEU A 1 106 ? -0.214 1.123 -8.144 1.00 97.06 106 LEU A CA 1
ATOM 831 C C . LEU A 1 106 ? 0.440 2.486 -8.404 1.00 97.06 106 LEU A C 1
ATOM 833 O O . LEU A 1 106 ?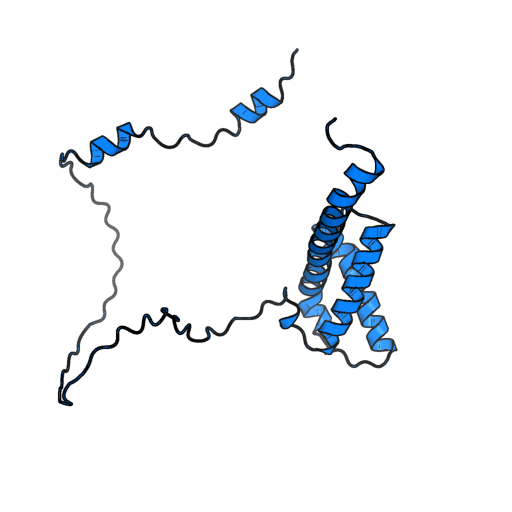 1.001 2.683 -9.476 1.00 97.06 106 LEU A O 1
ATOM 837 N N . TYR A 1 107 ? 0.441 3.379 -7.410 1.00 96.50 107 TYR A N 1
ATOM 838 C CA . TYR A 1 107 ? 1.065 4.702 -7.516 1.00 96.50 107 TYR A CA 1
ATOM 839 C C . TYR A 1 107 ? 2.540 4.615 -7.925 1.00 96.50 107 TYR A C 1
ATOM 841 O O . TYR A 1 107 ? 3.010 5.341 -8.796 1.00 96.50 107 TYR A O 1
ATOM 849 N N . VAL A 1 108 ? 3.288 3.702 -7.312 1.00 96.31 108 VAL A N 1
ATOM 850 C CA . VAL A 1 108 ? 4.710 3.524 -7.611 1.00 96.31 108 VAL A CA 1
ATOM 851 C C . VAL A 1 108 ? 4.931 2.901 -8.996 1.00 96.31 108 VAL A C 1
ATOM 853 O O . VAL A 1 108 ? 5.928 3.198 -9.651 1.00 96.31 108 VAL A O 1
ATOM 856 N N . ALA A 1 109 ? 4.002 2.070 -9.472 1.00 94.94 109 ALA A N 1
ATOM 857 C CA . ALA A 1 109 ? 4.065 1.491 -10.808 1.00 94.94 109 ALA A CA 1
ATOM 858 C C . ALA A 1 109 ? 3.744 2.500 -11.926 1.00 94.94 109 ALA A C 1
ATOM 860 O O . ALA A 1 109 ? 4.276 2.344 -13.025 1.00 94.94 109 ALA A O 1
ATOM 861 N N . THR A 1 110 ? 2.889 3.502 -11.675 1.00 95.56 110 THR A N 1
ATOM 862 C CA . THR A 1 110 ? 2.413 4.435 -12.715 1.00 95.56 110 THR A CA 1
ATOM 863 C C . THR A 1 110 ? 3.007 5.838 -12.628 1.00 95.56 110 THR A C 1
ATOM 865 O O . THR A 1 110 ? 3.253 6.439 -13.669 1.00 95.56 110 THR A O 1
ATOM 868 N N . GLU A 1 111 ? 3.267 6.352 -11.423 1.00 93.06 111 GLU A N 1
ATOM 869 C CA . GLU A 1 111 ? 3.641 7.755 -11.206 1.00 93.06 111 GLU A CA 1
ATOM 870 C C . GLU A 1 111 ? 5.127 7.919 -10.868 1.00 93.06 111 GLU A C 1
ATOM 872 O O . GLU A 1 111 ? 5.909 8.463 -11.648 1.00 93.06 111 GLU A O 1
ATOM 877 N N . VAL A 1 112 ? 5.534 7.469 -9.674 1.00 92.50 112 VAL A N 1
ATOM 878 C CA . VAL A 1 112 ? 6.873 7.735 -9.129 1.00 92.50 112 VAL A CA 1
ATOM 879 C C . VAL A 1 112 ? 7.520 6.432 -8.652 1.00 92.50 112 VAL A C 1
ATOM 881 O O . VAL A 1 112 ? 7.342 6.039 -7.496 1.00 92.50 112 VAL A O 1
ATOM 884 N N . PRO A 1 113 ? 8.339 5.780 -9.499 1.00 90.19 113 PRO A N 1
ATOM 885 C CA . PRO A 1 113 ? 8.923 4.476 -9.187 1.00 90.19 113 PRO A CA 1
ATOM 886 C C . PRO A 1 113 ? 10.013 4.529 -8.113 1.00 90.19 113 PRO A C 1
ATOM 888 O O . PRO A 1 113 ? 10.324 3.520 -7.497 1.00 90.19 113 PRO A O 1
ATOM 891 N N . PHE A 1 114 ? 10.626 5.685 -7.846 1.00 90.69 114 PHE A N 1
ATOM 892 C CA . PHE A 1 114 ? 11.705 5.792 -6.857 1.00 90.69 114 PHE A CA 1
ATOM 893 C C . PHE A 1 114 ? 11.451 6.929 -5.881 1.00 90.69 114 PHE A C 1
ATOM 895 O O . PHE A 1 114 ? 11.847 8.074 -6.094 1.00 90.69 114 PHE A O 1
ATOM 902 N N . LEU A 1 115 ? 10.806 6.587 -4.772 1.00 92.19 115 LEU A N 1
ATOM 903 C CA . LEU A 1 115 ? 10.488 7.538 -3.721 1.00 92.19 115 LEU A CA 1
ATOM 904 C C . LEU A 1 115 ? 11.602 7.632 -2.678 1.00 92.19 115 LEU A C 1
ATOM 906 O O . LEU A 1 115 ? 12.132 6.627 -2.200 1.00 92.19 115 LEU A O 1
ATOM 910 N N . ARG A 1 116 ? 11.913 8.864 -2.264 1.00 94.62 116 ARG A N 1
ATOM 911 C CA . ARG A 1 116 ? 12.739 9.108 -1.076 1.00 94.62 116 ARG A CA 1
ATOM 912 C C . ARG A 1 116 ? 11.910 8.838 0.169 1.00 94.62 116 ARG A C 1
ATOM 914 O O . ARG A 1 116 ? 10.786 9.321 0.267 1.00 94.62 116 ARG A O 1
ATOM 921 N N . ARG A 1 117 ? 12.477 8.101 1.123 1.00 94.00 117 ARG A N 1
ATOM 922 C CA . ARG A 1 117 ? 11.764 7.603 2.305 1.00 94.00 117 ARG A CA 1
ATOM 923 C C . ARG A 1 117 ? 11.051 8.705 3.083 1.00 94.00 117 ARG A C 1
ATOM 925 O O . ARG A 1 117 ? 9.883 8.547 3.408 1.00 94.00 117 ARG A O 1
ATOM 932 N N . GLU A 1 118 ? 11.741 9.799 3.378 1.00 93.06 118 GLU A N 1
ATOM 933 C CA . GLU A 1 118 ? 11.200 10.896 4.182 1.00 93.06 118 GLU A CA 1
ATOM 934 C C . GLU A 1 118 ? 10.002 11.542 3.476 1.00 93.06 118 GLU A C 1
ATOM 936 O O . GLU A 1 118 ? 8.938 11.686 4.069 1.00 93.06 118 GLU A O 1
ATOM 941 N N . MET A 1 119 ? 10.143 11.824 2.178 1.00 92.94 119 MET A N 1
ATOM 942 C CA . MET A 1 119 ? 9.077 12.409 1.359 1.00 92.94 119 MET A CA 1
ATOM 943 C C . MET A 1 119 ? 7.904 11.447 1.152 1.00 92.94 119 MET A C 1
ATOM 945 O O . MET A 1 119 ? 6.760 11.877 1.094 1.00 92.94 119 MET A O 1
ATOM 949 N N . ALA A 1 120 ? 8.176 10.146 1.043 1.00 95.44 120 ALA A N 1
ATOM 950 C CA . ALA A 1 120 ? 7.141 9.136 0.874 1.00 95.44 120 ALA A CA 1
ATOM 951 C C . ALA A 1 120 ? 6.302 8.979 2.142 1.00 95.44 120 ALA A C 1
ATOM 953 O O . ALA A 1 120 ? 5.076 8.978 2.068 1.00 95.44 120 ALA A O 1
ATOM 954 N N . ILE A 1 121 ? 6.975 8.844 3.292 1.00 96.12 121 ILE A N 1
ATOM 955 C CA . ILE A 1 121 ? 6.330 8.621 4.588 1.00 96.12 121 ILE A CA 1
ATOM 956 C C . ILE A 1 121 ? 5.509 9.838 4.988 1.00 96.12 121 ILE A C 1
ATOM 958 O O . ILE A 1 121 ? 4.388 9.651 5.432 1.00 96.12 121 ILE A O 1
ATOM 962 N N . ASP A 1 122 ? 6.046 11.051 4.846 1.00 94.94 122 ASP A N 1
ATOM 963 C CA . ASP A 1 122 ? 5.350 12.277 5.255 1.00 94.94 122 ASP A CA 1
ATOM 964 C C . ASP A 1 122 ? 4.442 12.860 4.147 1.00 94.94 122 ASP A C 1
ATOM 966 O O . ASP A 1 122 ? 3.722 13.820 4.400 1.00 94.94 122 ASP A O 1
ATOM 970 N N . GLY A 1 123 ? 4.450 12.271 2.945 1.00 96.12 123 GLY A N 1
ATOM 971 C CA . GLY A 1 123 ? 3.612 12.652 1.803 1.00 96.12 123 GLY A CA 1
ATOM 972 C C . GLY A 1 123 ? 2.653 11.534 1.399 1.00 96.12 123 GLY A C 1
ATOM 973 O O . GLY A 1 123 ? 1.762 11.165 2.163 1.00 96.12 123 GLY A O 1
ATOM 974 N N . VAL A 1 124 ? 2.862 10.960 0.210 1.00 97.38 124 VAL A N 1
ATOM 975 C CA . VAL A 1 124 ? 1.911 10.040 -0.444 1.00 97.38 124 VAL A CA 1
ATOM 976 C C . VAL A 1 124 ? 1.459 8.854 0.424 1.00 97.38 124 VAL A C 1
ATOM 978 O O . VAL A 1 124 ? 0.304 8.445 0.347 1.00 97.38 124 VAL A O 1
ATOM 981 N N . CYS A 1 125 ? 2.312 8.308 1.302 1.00 97.94 125 CYS A N 1
ATOM 982 C CA . CYS A 1 125 ? 1.884 7.227 2.199 1.00 97.94 125 CYS A CA 1
ATOM 983 C C . CYS A 1 125 ? 0.823 7.707 3.198 1.00 97.94 125 CYS A C 1
ATOM 985 O O . CYS A 1 125 ? -0.126 6.978 3.473 1.00 97.94 125 CYS A O 1
ATOM 987 N N . MET A 1 126 ? 0.979 8.913 3.751 1.00 97.62 126 MET A N 1
ATOM 988 C CA . MET A 1 126 ? -0.007 9.501 4.661 1.00 97.62 126 MET A CA 1
ATOM 989 C C . MET A 1 126 ? -1.276 9.892 3.919 1.00 97.62 126 MET A C 1
ATOM 991 O O . MET A 1 126 ? -2.356 9.647 4.439 1.00 97.62 126 MET A O 1
ATOM 995 N N . GLU A 1 127 ? -1.162 10.444 2.710 1.00 98.00 127 GLU A N 1
ATOM 996 C CA . GLU A 1 127 ? -2.322 10.791 1.877 1.00 98.00 127 GLU A CA 1
ATOM 997 C C . GLU A 1 127 ? -3.190 9.560 1.603 1.00 98.00 127 GLU A C 1
ATOM 999 O O . GLU A 1 127 ? -4.383 9.571 1.904 1.00 98.00 127 GLU A O 1
ATOM 1004 N N . ILE A 1 128 ? -2.574 8.462 1.149 1.00 98.19 128 ILE A N 1
ATOM 1005 C CA . ILE A 1 128 ? -3.275 7.193 0.919 1.00 98.19 128 ILE A CA 1
ATOM 1006 C C . ILE A 1 128 ? -3.916 6.682 2.214 1.00 98.19 128 ILE A C 1
ATOM 1008 O O . ILE A 1 128 ? -5.047 6.206 2.187 1.00 98.19 128 ILE A O 1
ATOM 1012 N N . LEU A 1 129 ? -3.224 6.763 3.355 1.00 98.19 129 LEU A N 1
ATOM 1013 C CA . LEU A 1 129 ? -3.785 6.312 4.632 1.00 98.19 129 LEU A CA 1
ATOM 1014 C C . LEU A 1 129 ? -4.982 7.151 5.075 1.00 98.19 129 LEU A C 1
ATOM 1016 O O . LEU A 1 129 ? -5.977 6.575 5.500 1.00 98.19 129 LEU A O 1
ATOM 1020 N N . VAL A 1 130 ? -4.904 8.479 4.965 1.00 98.06 130 VAL A N 1
ATOM 1021 C CA . VAL A 1 130 ? -6.024 9.377 5.283 1.00 98.06 130 VAL A CA 1
ATOM 1022 C C . VAL A 1 130 ? -7.220 9.054 4.396 1.00 98.06 130 VAL A C 1
ATOM 1024 O O . VAL A 1 130 ? -8.318 8.877 4.911 1.00 98.06 130 VAL A O 1
ATOM 1027 N N . GLU A 1 131 ? -7.008 8.913 3.088 1.00 98.25 131 GLU A N 1
ATOM 1028 C CA . GLU A 1 131 ? -8.080 8.572 2.150 1.00 98.25 131 GLU A CA 1
ATOM 1029 C C . GLU A 1 131 ? -8.728 7.224 2.497 1.00 98.25 131 GLU A C 1
ATOM 1031 O O . GLU A 1 131 ? -9.948 7.087 2.474 1.00 98.25 131 GLU A O 1
ATOM 1036 N N . MET A 1 132 ? -7.918 6.230 2.869 1.00 97.88 132 MET A N 1
ATOM 1037 C CA . MET A 1 132 ? -8.406 4.912 3.268 1.00 97.88 132 MET A CA 1
ATOM 1038 C C . MET A 1 132 ? -9.182 4.931 4.587 1.00 97.88 132 MET A C 1
ATOM 1040 O O . MET A 1 132 ? -10.171 4.213 4.705 1.00 97.88 132 MET A O 1
ATOM 1044 N N . VAL A 1 133 ? -8.750 5.734 5.564 1.00 97.56 133 VAL A N 1
ATOM 1045 C CA . VAL A 1 133 ? -9.470 5.923 6.833 1.00 97.56 133 VAL A CA 1
ATOM 1046 C C . VAL A 1 133 ? -10.822 6.582 6.579 1.00 97.56 133 VAL A C 1
ATOM 1048 O O . VAL A 1 133 ? -11.830 6.026 6.997 1.00 97.56 133 VAL A O 1
ATOM 1051 N N . ILE A 1 134 ? -10.852 7.685 5.821 1.00 97.44 134 ILE A N 1
ATOM 1052 C CA . ILE A 1 134 ? -12.096 8.386 5.460 1.00 97.44 134 ILE A CA 1
ATOM 1053 C C . ILE A 1 134 ? -13.049 7.438 4.732 1.00 97.44 134 ILE A C 1
ATOM 1055 O O . ILE A 1 134 ? -14.203 7.317 5.117 1.00 97.44 134 ILE A O 1
ATOM 1059 N N . LYS A 1 135 ? -12.553 6.695 3.734 1.00 97.50 135 LYS A N 1
ATOM 1060 C CA . LYS A 1 135 ? -13.357 5.708 3.005 1.00 97.50 135 LYS A CA 1
ATOM 1061 C C . LYS A 1 135 ? -13.989 4.677 3.947 1.00 97.50 135 LYS A C 1
ATOM 1063 O O . LYS A 1 135 ? -15.153 4.339 3.790 1.00 97.50 135 LYS A O 1
ATOM 1068 N N . TYR A 1 136 ? -13.222 4.150 4.899 1.00 97.56 136 TYR A N 1
ATOM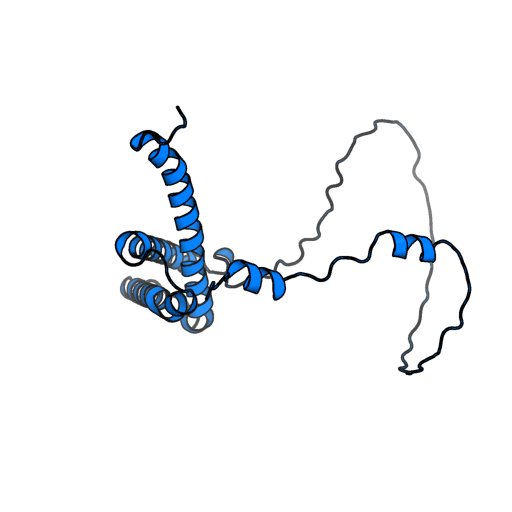 1069 C CA . TYR A 1 136 ? -13.728 3.145 5.834 1.00 97.56 136 TYR A CA 1
ATOM 1070 C C . TYR A 1 136 ? -14.780 3.731 6.787 1.00 97.56 136 TYR A C 1
ATOM 1072 O O . TYR A 1 136 ? -15.770 3.061 7.069 1.00 97.56 136 TYR A O 1
ATOM 1080 N 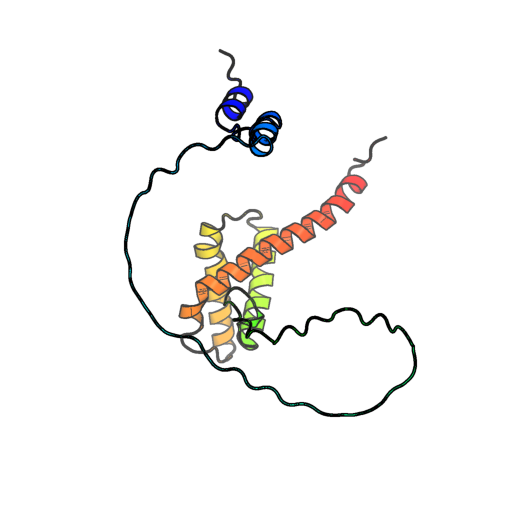N . GLU A 1 137 ? -14.592 4.970 7.244 1.00 95.44 137 GLU A N 1
ATOM 1081 C CA . GLU A 1 137 ? -15.588 5.690 8.047 1.00 95.44 137 GLU A CA 1
ATOM 1082 C C . GLU A 1 137 ? -16.877 5.954 7.247 1.00 95.44 137 GLU A C 1
ATOM 1084 O O . GLU A 1 137 ? -17.968 5.682 7.751 1.00 95.44 137 GLU A O 1
ATOM 1089 N N . ASP A 1 138 ? -16.763 6.391 5.988 1.00 97.50 138 ASP A N 1
ATOM 1090 C CA . ASP A 1 138 ? -17.895 6.611 5.073 1.00 97.50 138 ASP A CA 1
ATOM 1091 C C . ASP A 1 138 ? -18.658 5.308 4.762 1.00 97.50 138 ASP A C 1
ATOM 1093 O O . ASP A 1 138 ? -19.885 5.312 4.645 1.00 97.50 138 ASP A O 1
ATOM 1097 N N . ASP A 1 139 ? -17.949 4.177 4.690 1.00 97.19 139 ASP A N 1
ATOM 1098 C CA . ASP A 1 139 ? -18.522 2.833 4.529 1.00 97.19 139 ASP A CA 1
ATOM 1099 C C . ASP A 1 139 ? -19.190 2.306 5.825 1.00 97.19 139 ASP A C 1
ATOM 1101 O O . ASP A 1 139 ? -19.728 1.193 5.847 1.00 97.19 139 ASP A O 1
ATOM 1105 N N . GLY A 1 140 ? -19.166 3.078 6.919 1.00 95.12 140 GLY A N 1
ATOM 1106 C CA . GLY A 1 140 ? -19.749 2.714 8.213 1.00 95.12 140 GLY A CA 1
ATOM 1107 C C . GLY A 1 140 ? -18.935 1.682 9.000 1.00 95.12 140 GLY A C 1
ATOM 1108 O O . GLY A 1 140 ? -19.482 1.003 9.871 1.00 95.12 140 GLY A O 1
ATOM 1109 N N . LEU A 1 141 ? -17.643 1.522 8.693 1.00 96.25 141 LEU A N 1
ATOM 1110 C CA . LEU A 1 141 ? -16.748 0.624 9.420 1.00 96.25 141 LEU A CA 1
ATOM 1111 C C . LEU A 1 141 ? -16.174 1.334 10.649 1.00 96.25 141 LEU A C 1
ATOM 1113 O O . LEU A 1 141 ? -15.494 2.352 10.544 1.00 96.25 141 LEU A O 1
ATOM 1117 N N . GLU A 1 142 ? -16.405 0.760 11.828 1.00 93.50 142 GLU A N 1
ATOM 1118 C CA . GLU A 1 142 ? -15.941 1.327 13.095 1.00 93.50 142 GLU A CA 1
ATOM 1119 C C . GLU A 1 142 ? -14.430 1.120 13.280 1.00 93.50 142 GLU A C 1
ATOM 1121 O O . GLU A 1 142 ? -13.964 0.066 13.721 1.00 93.50 142 GLU A O 1
ATOM 1126 N N . LEU A 1 143 ? -13.648 2.144 12.937 1.00 94.75 143 LEU A N 1
ATOM 1127 C CA . LEU A 1 143 ? -12.228 2.217 13.265 1.00 94.75 143 LEU A CA 1
ATOM 1128 C C . LEU A 1 143 ? -12.032 2.689 14.714 1.00 94.75 143 LEU A C 1
ATOM 1130 O O . LEU A 1 143 ? -12.727 3.578 15.203 1.00 94.75 143 LEU A O 1
ATOM 1134 N N . GLU A 1 144 ? -11.054 2.103 15.407 1.00 94.81 144 GLU A N 1
ATOM 1135 C CA . GLU A 1 144 ? -10.736 2.454 16.795 1.00 94.81 144 GLU A CA 1
ATOM 1136 C C . GLU A 1 144 ? -10.336 3.936 16.914 1.00 94.81 144 GLU A C 1
ATOM 1138 O O . GLU A 1 144 ? -9.332 4.385 16.346 1.00 94.81 144 GLU A O 1
ATOM 1143 N N . ALA A 1 145 ? -11.119 4.705 17.675 1.00 92.06 145 ALA A N 1
ATOM 1144 C CA . ALA A 1 145 ? -10.891 6.133 17.859 1.00 92.06 145 ALA A CA 1
ATOM 1145 C C . ALA A 1 145 ? -9.512 6.403 18.486 1.00 92.06 145 ALA A C 1
ATOM 1147 O O . ALA A 1 145 ? -9.128 5.796 19.482 1.00 92.06 145 ALA A O 1
ATOM 1148 N N . GLY A 1 146 ? -8.757 7.336 17.900 1.00 94.31 146 GLY A N 1
ATOM 1149 C CA . GLY A 1 146 ? -7.411 7.699 18.363 1.00 94.31 146 GLY A CA 1
ATOM 1150 C C . GLY A 1 146 ? -6.289 6.755 17.909 1.00 94.31 146 GLY A C 1
ATOM 1151 O O . GLY A 1 146 ? -5.132 7.175 17.886 1.00 94.31 146 GLY A O 1
ATOM 1152 N N . PHE A 1 147 ? -6.615 5.551 17.431 1.00 95.12 147 PHE A N 1
ATOM 1153 C CA . PHE A 1 147 ? -5.622 4.564 17.005 1.00 95.12 147 PHE A CA 1
ATOM 1154 C C . PHE A 1 147 ? -4.837 5.018 15.762 1.00 95.12 147 PHE A C 1
ATOM 1156 O O . PHE A 1 147 ? -3.609 4.904 15.707 1.00 95.12 147 PHE A O 1
ATOM 1163 N N . TYR A 1 148 ? -5.520 5.593 14.763 1.00 95.50 148 TYR A N 1
ATOM 1164 C CA . TYR A 1 148 ? -4.848 6.121 13.572 1.00 95.50 148 TYR A CA 1
ATOM 1165 C C . TYR A 1 148 ? -3.852 7.248 13.906 1.00 95.50 148 TYR A C 1
ATOM 1167 O O . TYR A 1 148 ? -2.678 7.109 13.553 1.00 95.50 148 TYR A O 1
ATOM 1175 N N . PRO A 1 149 ? -4.233 8.337 14.608 1.00 95.81 149 PRO A N 1
ATOM 1176 C CA . PRO A 1 149 ? -3.289 9.383 15.002 1.00 95.81 149 PRO A CA 1
ATOM 1177 C C . PRO A 1 149 ? -2.048 8.869 15.740 1.00 95.81 149 PRO A C 1
ATOM 1179 O O . PRO A 1 149 ? -0.952 9.377 15.491 1.00 95.81 149 PRO A O 1
ATOM 1182 N N . GLU A 1 150 ? -2.208 7.861 16.602 1.00 96.75 150 GLU A N 1
ATOM 1183 C CA . GLU A 1 150 ? -1.117 7.258 17.372 1.00 96.75 150 GLU A CA 1
ATOM 1184 C C . GLU A 1 150 ? -0.146 6.456 16.490 1.00 96.75 150 GLU A C 1
ATOM 1186 O O . GLU A 1 150 ? 1.075 6.514 16.669 1.00 96.75 150 GLU A O 1
ATOM 1191 N N . HIS A 1 151 ? -0.662 5.733 15.494 1.00 96.38 151 HIS A N 1
ATOM 1192 C CA . HIS A 1 151 ? 0.125 4.774 14.716 1.00 96.38 151 HIS A CA 1
ATOM 1193 C C . HIS A 1 151 ? 0.362 5.157 13.251 1.00 96.38 151 HIS A C 1
ATOM 1195 O O . HIS A 1 151 ? 1.056 4.423 12.541 1.00 96.38 151 HIS A O 1
ATOM 1201 N N . LYS A 1 152 ? -0.113 6.321 12.793 1.00 95.88 152 LYS A N 1
ATOM 1202 C CA . LYS A 1 152 ? -0.031 6.757 11.386 1.00 95.88 152 LYS A CA 1
ATOM 1203 C C . LYS A 1 152 ? 1.371 6.673 10.782 1.00 95.88 152 LYS A C 1
ATOM 1205 O O . LYS A 1 152 ? 1.534 6.217 9.655 1.00 95.88 152 LYS A O 1
ATOM 1210 N N . ARG A 1 153 ? 2.422 7.033 11.534 1.00 96.31 153 ARG A N 1
ATOM 1211 C CA . ARG A 1 153 ? 3.812 6.964 11.032 1.00 96.31 153 ARG A CA 1
ATOM 1212 C C . ARG A 1 153 ? 4.293 5.523 10.864 1.00 96.31 153 ARG A C 1
ATOM 1214 O O . ARG A 1 153 ? 5.027 5.221 9.922 1.00 96.31 153 ARG A O 1
ATOM 1221 N N . SER A 1 154 ? 3.871 4.632 11.756 1.00 96.88 154 SER A N 1
ATOM 1222 C CA . SER A 1 154 ? 4.173 3.202 11.670 1.00 96.88 154 SER A CA 1
ATOM 1223 C C . SER A 1 154 ? 3.445 2.566 10.487 1.00 96.88 154 SER A C 1
ATOM 1225 O O . SER A 1 154 ? 4.073 1.858 9.701 1.00 96.88 154 SER A O 1
ATOM 1227 N N . MET A 1 155 ? 2.168 2.907 10.290 1.00 98.00 155 MET A N 1
ATOM 1228 C CA . MET A 1 155 ? 1.383 2.503 9.121 1.00 98.00 155 MET A CA 1
ATOM 1229 C C . MET A 1 155 ? 2.021 2.997 7.814 1.00 98.00 155 MET A C 1
ATOM 1231 O O . MET A 1 155 ? 2.263 2.201 6.911 1.00 98.00 155 MET A O 1
ATOM 1235 N N . ALA A 1 156 ? 2.402 4.275 7.733 1.00 97.62 156 ALA A N 1
ATOM 1236 C CA . ALA A 1 156 ? 3.061 4.833 6.550 1.00 97.62 156 ALA A CA 1
ATOM 1237 C C . ALA A 1 156 ? 4.404 4.142 6.263 1.00 97.62 156 ALA A C 1
ATOM 1239 O O . ALA A 1 156 ? 4.748 3.869 5.115 1.00 97.62 156 ALA A O 1
ATOM 1240 N N . THR A 1 157 ? 5.146 3.781 7.314 1.00 97.06 157 THR A N 1
ATOM 1241 C CA . THR A 1 157 ? 6.383 2.998 7.179 1.00 97.06 157 THR A CA 1
ATOM 1242 C C . THR A 1 157 ? 6.111 1.600 6.614 1.00 97.06 157 THR A C 1
ATOM 1244 O O . THR A 1 157 ? 6.908 1.108 5.816 1.00 97.06 157 THR A O 1
ATOM 1247 N N . ILE A 1 158 ? 4.999 0.957 6.989 1.00 97.19 158 ILE A N 1
ATOM 1248 C CA . ILE A 1 158 ? 4.590 -0.342 6.432 1.00 97.19 158 ILE A CA 1
ATOM 1249 C C . ILE A 1 158 ? 4.308 -0.227 4.935 1.00 97.19 158 ILE A C 1
ATOM 1251 O O . ILE A 1 158 ? 4.802 -1.063 4.179 1.00 97.19 158 ILE A O 1
ATOM 1255 N N . LEU A 1 159 ? 3.568 0.801 4.509 1.00 97.44 159 LEU A N 1
ATOM 1256 C CA . LEU A 1 159 ? 3.309 1.071 3.090 1.00 97.44 159 LEU A CA 1
ATOM 1257 C C . LEU A 1 159 ? 4.619 1.291 2.331 1.00 97.44 159 LEU A C 1
ATOM 1259 O O . LEU A 1 159 ? 4.865 0.636 1.324 1.00 97.44 159 LEU A O 1
ATOM 1263 N N . PHE A 1 160 ? 5.501 2.152 2.843 1.00 97.12 160 PHE A N 1
ATOM 1264 C CA . PHE A 1 160 ? 6.783 2.414 2.195 1.00 97.12 160 PHE A CA 1
ATOM 1265 C C . PHE A 1 160 ? 7.639 1.148 2.062 1.00 97.12 160 PHE A C 1
ATOM 1267 O O . PHE A 1 160 ? 8.170 0.873 0.988 1.00 97.12 160 PHE A O 1
ATOM 1274 N N . ASN A 1 161 ? 7.769 0.350 3.122 1.00 96.06 161 ASN A N 1
ATOM 1275 C CA . ASN A 1 161 ? 8.560 -0.881 3.072 1.00 96.06 161 ASN A CA 1
ATOM 1276 C C . ASN A 1 161 ? 7.993 -1.891 2.065 1.00 96.06 161 ASN A C 1
ATOM 1278 O O . ASN A 1 161 ? 8.759 -2.584 1.398 1.00 96.06 161 ASN A O 1
ATOM 1282 N N . ASP A 1 162 ? 6.669 -1.942 1.925 1.00 96.56 162 ASP A N 1
ATOM 1283 C CA . ASP A 1 162 ? 5.995 -2.799 0.954 1.00 96.56 162 ASP A CA 1
ATOM 1284 C C . ASP A 1 162 ? 6.402 -2.467 -0.493 1.00 96.56 162 ASP A C 1
ATOM 1286 O O . ASP A 1 162 ? 6.685 -3.378 -1.269 1.00 96.56 162 ASP A O 1
ATOM 1290 N N . THR A 1 163 ? 6.580 -1.179 -0.826 1.00 95.62 163 THR A N 1
ATOM 1291 C CA . THR A 1 163 ? 7.067 -0.755 -2.157 1.00 95.62 163 THR A CA 1
ATOM 1292 C C . THR A 1 163 ? 8.449 -1.316 -2.491 1.00 95.62 163 THR A C 1
ATOM 1294 O O . THR A 1 163 ? 8.722 -1.668 -3.637 1.00 95.62 163 THR A O 1
ATOM 1297 N N . GLN A 1 164 ? 9.324 -1.465 -1.492 1.00 93.94 164 GLN A N 1
ATOM 1298 C CA . GLN A 1 164 ? 10.662 -2.027 -1.691 1.00 93.94 164 GLN A CA 1
ATOM 1299 C C . GLN A 1 164 ? 10.580 -3.516 -2.034 1.00 93.94 164 GLN A C 1
ATOM 1301 O O . GLN A 1 164 ? 11.258 -3.992 -2.949 1.00 93.94 164 GLN A O 1
ATOM 1306 N N . THR A 1 165 ? 9.716 -4.249 -1.330 1.00 94.88 165 THR A N 1
ATOM 1307 C CA . THR A 1 165 ? 9.438 -5.654 -1.633 1.00 94.88 165 THR A CA 1
ATOM 1308 C C . THR A 1 165 ? 8.816 -5.792 -3.021 1.00 94.88 165 THR A C 1
ATOM 1310 O O . THR A 1 165 ? 9.299 -6.597 -3.817 1.00 94.88 165 THR A O 1
ATOM 1313 N N . PHE A 1 166 ? 7.834 -4.956 -3.356 1.00 96.06 166 PHE A N 1
ATOM 1314 C CA . PHE A 1 166 ? 7.190 -4.930 -4.667 1.00 96.06 166 PHE A CA 1
ATOM 1315 C C . PHE A 1 166 ? 8.192 -4.700 -5.811 1.00 96.06 166 PHE A C 1
ATOM 1317 O O . PHE A 1 166 ? 8.246 -5.489 -6.754 1.00 96.06 166 PHE A O 1
ATOM 1324 N N . HIS A 1 167 ? 9.082 -3.710 -5.690 1.00 94.56 167 HIS A N 1
ATOM 1325 C CA . HIS A 1 167 ? 10.161 -3.494 -6.661 1.00 94.56 167 HIS A CA 1
ATOM 1326 C C . HIS A 1 167 ? 11.088 -4.689 -6.818 1.00 94.56 167 HIS A C 1
ATOM 1328 O O . HIS A 1 167 ? 11.528 -4.991 -7.929 1.00 94.56 167 HIS A O 1
ATOM 1334 N N . SER A 1 168 ? 11.412 -5.366 -5.717 1.00 95.56 168 SER A N 1
ATOM 1335 C CA . SER A 1 168 ? 12.267 -6.547 -5.777 1.00 95.56 168 SER A CA 1
ATOM 1336 C C . SER A 1 168 ? 11.615 -7.677 -6.578 1.00 95.56 168 SER A C 1
ATOM 1338 O O . SER A 1 168 ? 12.307 -8.345 -7.347 1.00 95.56 168 SER A O 1
ATOM 1340 N N . GLU A 1 169 ? 10.294 -7.839 -6.475 1.00 95.75 169 GLU A N 1
ATOM 1341 C CA . GLU A 1 169 ? 9.544 -8.821 -7.259 1.00 95.75 169 GLU A CA 1
ATOM 1342 C C . GLU A 1 169 ? 9.475 -8.430 -8.738 1.00 95.75 169 GLU A C 1
ATOM 1344 O O . GLU A 1 169 ? 9.799 -9.252 -9.597 1.00 95.75 169 GLU A O 1
ATOM 1349 N N . ILE A 1 170 ? 9.193 -7.160 -9.054 1.00 94.12 170 ILE A N 1
ATOM 1350 C CA . ILE A 1 170 ? 9.248 -6.659 -10.438 1.00 94.12 170 ILE A CA 1
ATOM 1351 C C . ILE A 1 170 ? 10.631 -6.905 -11.043 1.00 94.12 170 ILE A C 1
ATOM 1353 O O . ILE A 1 170 ? 10.749 -7.439 -12.146 1.00 94.12 170 ILE A O 1
ATOM 1357 N N . LYS A 1 171 ? 11.696 -6.572 -10.306 1.00 94.38 171 LYS A N 1
ATOM 1358 C CA . LYS A 1 171 ? 13.075 -6.776 -10.757 1.00 94.38 171 LYS A CA 1
ATOM 1359 C C . LYS A 1 171 ? 13.357 -8.249 -11.054 1.00 94.38 171 LYS A C 1
ATOM 1361 O O . LYS A 1 171 ? 13.990 -8.545 -12.065 1.00 94.38 171 LYS A O 1
ATOM 1366 N N . LYS A 1 172 ? 12.899 -9.177 -10.205 1.00 95.75 172 LYS A N 1
ATOM 1367 C CA . LYS A 1 172 ? 13.055 -10.625 -10.438 1.00 95.75 172 LYS A CA 1
ATOM 1368 C C . LYS A 1 172 ? 12.403 -11.066 -11.744 1.00 95.75 172 LYS A C 1
ATOM 1370 O O . LYS A 1 172 ? 13.007 -11.847 -12.475 1.00 95.75 172 LYS A O 1
ATOM 1375 N N . VAL A 1 173 ? 11.205 -10.566 -12.038 1.00 94.75 173 VAL A N 1
ATOM 1376 C CA . VAL A 1 173 ? 10.492 -10.869 -13.286 1.00 94.75 173 VAL A CA 1
ATOM 1377 C C . VAL A 1 173 ? 11.217 -10.250 -14.485 1.00 94.75 173 VAL A C 1
ATOM 1379 O O . VAL A 1 173 ? 11.531 -10.956 -15.442 1.00 94.75 173 VAL A O 1
ATOM 1382 N N . ALA A 1 174 ? 11.587 -8.970 -14.403 1.00 94.12 174 ALA A N 1
ATOM 1383 C CA . ALA A 1 174 ? 12.286 -8.257 -15.470 1.00 94.12 174 ALA A CA 1
ATOM 1384 C C . ALA A 1 174 ? 13.629 -8.910 -15.838 1.00 94.12 174 ALA A C 1
ATOM 1386 O O . ALA A 1 174 ? 13.927 -9.067 -17.017 1.00 94.12 174 ALA A O 1
ATOM 1387 N N . MET A 1 175 ? 14.409 -9.373 -14.853 1.00 93.50 175 MET A N 1
ATOM 1388 C CA . MET A 1 175 ? 15.677 -10.077 -15.103 1.00 93.50 175 MET A CA 1
ATOM 1389 C C . MET A 1 175 ? 15.516 -11.360 -15.931 1.00 93.50 175 MET A C 1
ATOM 1391 O O . MET A 1 175 ? 16.481 -11.790 -16.553 1.00 93.50 175 MET A O 1
ATOM 1395 N N . ARG A 1 176 ? 14.331 -11.983 -15.934 1.00 91.38 176 ARG A N 1
ATOM 1396 C CA . ARG A 1 176 ? 14.052 -13.177 -16.748 1.00 91.38 176 ARG A CA 1
ATOM 1397 C C . ARG A 1 176 ? 13.590 -12.818 -18.157 1.00 91.38 176 ARG A C 1
ATOM 1399 O O . ARG A 1 176 ? 13.967 -13.496 -19.101 1.00 91.38 176 ARG A O 1
ATOM 1406 N N . ILE A 1 177 ? 12.782 -11.768 -18.283 1.00 93.88 177 ILE A N 1
ATOM 1407 C CA . ILE A 1 177 ? 12.145 -11.381 -19.548 1.00 93.88 177 ILE A CA 1
ATOM 1408 C C . ILE A 1 177 ? 13.104 -10.572 -20.427 1.00 93.88 177 ILE A C 1
ATOM 1410 O O . ILE A 1 177 ? 13.243 -10.856 -21.610 1.00 93.88 177 ILE A O 1
ATOM 1414 N N . VAL A 1 178 ? 13.806 -9.590 -19.853 1.00 94.25 178 VAL A N 1
ATOM 1415 C CA . VAL A 1 178 ? 14.620 -8.633 -20.618 1.00 94.25 178 VAL A CA 1
ATOM 1416 C C . VAL A 1 178 ? 15.715 -9.322 -21.451 1.00 94.25 178 VAL A C 1
ATOM 1418 O O . VAL A 1 178 ? 15.814 -9.024 -22.637 1.00 94.25 178 VAL A O 1
ATOM 1421 N N . PRO A 1 179 ? 16.517 -10.274 -20.935 1.00 93.12 179 PRO A N 1
ATOM 1422 C CA . PRO A 1 179 ? 17.529 -10.919 -21.772 1.00 93.12 179 PRO A CA 1
ATOM 1423 C C . PRO A 1 179 ? 16.951 -11.728 -22.933 1.00 93.12 179 PRO A C 1
ATOM 1425 O O . PRO A 1 179 ? 17.571 -11.791 -23.991 1.00 93.12 179 PRO A O 1
ATOM 1428 N N . PHE A 1 180 ? 15.772 -12.323 -22.739 1.00 90.38 180 PHE A N 1
ATOM 1429 C CA . PHE A 1 180 ? 15.078 -13.092 -23.766 1.00 90.38 180 PHE A CA 1
ATOM 1430 C C . PHE A 1 180 ? 14.536 -12.182 -24.874 1.00 90.38 180 PHE A C 1
ATOM 1432 O O . PHE A 1 180 ? 14.858 -12.390 -26.039 1.00 90.38 180 PHE A O 1
ATOM 1439 N N . GLU A 1 181 ? 13.791 -11.137 -24.510 1.00 92.19 181 GLU A N 1
ATOM 1440 C CA . GLU A 1 181 ? 13.159 -10.217 -25.470 1.00 92.19 181 GLU A CA 1
ATOM 1441 C C . GLU A 1 181 ? 14.176 -9.400 -26.273 1.00 92.19 181 GLU A C 1
ATOM 1443 O O . GLU A 1 181 ? 13.976 -9.115 -27.451 1.00 92.19 181 GLU A O 1
ATOM 1448 N N . TYR A 1 182 ? 15.291 -9.026 -25.644 1.00 93.50 182 TYR A N 1
ATOM 1449 C CA . TYR A 1 182 ? 16.302 -8.169 -26.263 1.00 93.50 182 TYR A CA 1
ATOM 1450 C C . TYR A 1 182 ? 17.532 -8.939 -26.764 1.00 93.50 182 TYR A C 1
ATOM 1452 O O . TYR A 1 182 ? 18.515 -8.314 -27.156 1.00 93.50 182 TYR A O 1
ATOM 1460 N N . GLY A 1 183 ? 17.509 -10.278 -26.738 1.00 87.81 183 GLY A N 1
ATOM 1461 C CA . GLY A 1 183 ? 18.622 -11.108 -27.208 1.00 87.81 183 GLY A CA 1
ATOM 1462 C C . GLY A 1 183 ? 19.946 -10.830 -26.485 1.00 87.81 183 GLY A C 1
ATOM 1463 O O . GLY A 1 183 ? 21.006 -10.910 -27.094 1.00 87.81 183 GLY A O 1
ATOM 1464 N N . LEU A 1 184 ? 19.900 -10.478 -25.194 1.00 88.06 184 LEU A N 1
ATOM 1465 C CA . LEU A 1 184 ? 21.088 -10.108 -24.403 1.00 88.06 184 LEU A CA 1
ATOM 1466 C C . LEU A 1 184 ? 21.857 -11.324 -23.866 1.00 88.06 184 LEU A C 1
ATOM 1468 O O . LEU A 1 184 ? 22.759 -11.169 -23.038 1.00 88.06 184 LEU A O 1
ATOM 1472 N N . TYR A 1 185 ? 21.485 -12.534 -24.283 1.00 80.75 185 TYR A N 1
ATOM 1473 C CA . TYR A 1 185 ? 22.290 -13.712 -24.000 1.00 80.75 185 TYR A CA 1
ATOM 1474 C C . TYR A 1 185 ? 23.623 -13.604 -24.750 1.00 80.75 185 TYR A C 1
ATOM 1476 O O . TYR A 1 185 ? 23.639 -13.155 -25.897 1.00 80.75 185 TYR A O 1
ATOM 1484 N N . PRO A 1 186 ? 24.747 -13.973 -24.111 1.00 70.75 186 PRO A N 1
ATOM 1485 C CA . PRO A 1 186 ? 26.018 -14.015 -24.813 1.00 70.75 186 PRO A CA 1
ATOM 1486 C C . PRO A 1 186 ? 25.916 -14.967 -26.021 1.00 70.75 186 PRO A C 1
ATOM 1488 O O . PRO A 1 186 ? 25.193 -15.964 -25.924 1.00 70.75 186 PRO A O 1
ATOM 1491 N N . PRO A 1 187 ? 26.593 -14.636 -27.138 1.00 65.12 187 PRO A N 1
ATOM 1492 C CA . PRO A 1 187 ? 26.612 -15.462 -28.343 1.00 65.12 187 PRO A CA 1
ATOM 1493 C C . PRO A 1 187 ? 27.195 -16.858 -28.099 1.00 65.12 187 PRO A C 1
ATOM 1495 O O . PRO A 1 187 ? 28.042 -17.005 -27.185 1.00 65.12 187 PRO A O 1
#

Sequence (187 aa):
MDYDVNARHQSRNRRPCPPSPTYLEDTVSGEKHPSKKLRSNVVSQVQGRLHSEEDCSGDSTSLVSERRGKYSRTTKADVVVRPTTLAFFGPLWCKLLGEAKARMQLYVATEVPFLRREMAIDGVCMEILVEMVIKYEDDGLELEAGFYPEHKRSMATILFNDTQTFHSEIKKVAMRIVPFEYGLYPP

Foldseek 3Di:
DDDPVVVVVCVVPDDPDDPDPVVVVVVVDDDDDDDDDDDDDDDDDDDDDDDDDDDDDDDDDDDDPDPPDPPPPPPPPPPPDDLLDLVVDDPVVSVLLVVLLVVLLVCCVPPNVDDDLVCQLVDPLLVSSVVSVVVCVVVVHDDDPPPCVVRSSSSSSNSVVSSVVSVVVVVVVCVVVVCVVVVVPDD

InterPro domains:
  IPR045341 Domain of unknown function DUF6532 [PF20149] (99-186)

pLDDT: mean 74.65, std 25.0, range [28.17, 98.31]

Radius of gyration: 31.02 Å; chains: 1; bounding box: 77×70×78 Å